Protein AF-A0A3M6ZUT3-F1 (afdb_monomer)

Solvent-accessible surface area (backbone atoms only — not comparable to full-atom values): 15998 Å² total; per-residue (Å²): 98,26,54,57,52,48,54,41,68,69,44,72,37,88,39,31,14,17,72,43,99,86,72,46,65,36,41,29,71,53,72,58,70,46,94,50,95,77,76,64,62,46,64,50,20,80,44,60,64,55,49,57,51,56,65,57,38,80,82,61,78,65,46,70,76,34,45,72,48,31,67,61,40,49,62,60,44,51,61,57,52,58,75,44,65,81,36,65,49,55,29,76,64,16,19,64,31,64,74,72,58,40,79,88,31,49,39,69,43,62,54,97,83,72,55,77,70,39,74,73,46,77,56,85,64,84,70,30,34,27,33,41,43,36,68,58,52,56,76,46,65,86,42,50,52,35,70,89,48,62,91,45,38,69,60,21,52,54,49,44,47,51,44,52,50,42,30,45,68,61,36,62,86,93,34,69,67,30,50,51,56,51,48,27,63,72,60,63,55,38,73,57,53,50,47,39,54,62,63,60,72,41,66,69,94,43,58,69,60,42,25,53,52,52,50,52,51,43,55,47,70,65,43,86,58,90,60,86,90,83,62,71,34,89,53,80,55,30,71,81,66,68,86,73,70,79,84,56,85,74,70,87,72,86,69,81,82,76,88,74,84,82,89,80,83,92,85,133

Secondary structure (DSSP, 8-state):
-HHHHHHHTT--BSSBBEEPTTS-EESB--GGG-SSTTSS-B--BSSHHHHHHHTS-TTSS--HHHHTTHHHHHHHHHHHHHHTTT-TTTSSSBEEE-TT-STTSEEEE--TT-PPPEEEEE---TT-EEE-HHHHTSPPGGGS--TT-GGGHHHHHHHHHHHHHHHHTTS-TT-HHHHHHHHHHHS--HHHHHHIIIIIS---SSHHHHHHHHHHHHHHHHSS-S-SSS---SSTT-TT----STT---------------------

Foldseek 3Di:
DLLVLLVQ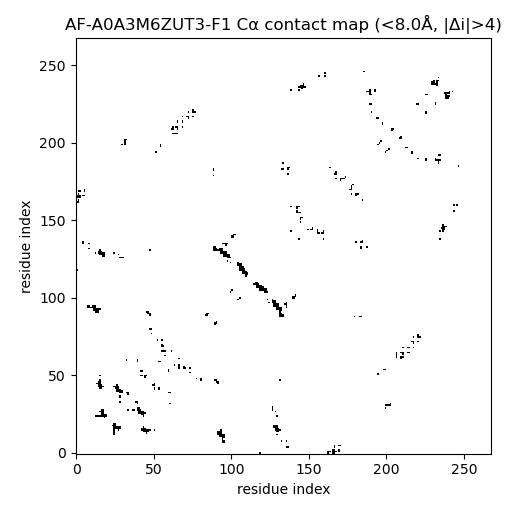LVDFAQFKAAQDPVRHGDFHDFPQQPPDTPQQTADSHRALLSVLLSLLDPSRPADPLLNVCSVLVNVLVVVVSVVCVPPLQAHDRWTKAQPQQEPVQWDWDDDPVRDDTDTPDGDDCVNIITGGNLRSLADHPVLDAAPVCNVCVVVSLVVNLVSLVSNLVSDDPPDPSSVSSVVSLVDQDLLVQLSCVLRRNHDDPDNVVNNVSSVVSSVCSVDPDVDDDWASESHPHDTPDDRRPSPDPPPPPDDPPPDDDDDDDDDD

Radius of gyration: 22.31 Å; Cα contacts (8 Å, |Δi|>4): 356; chains: 1; bounding box: 57×82×56 Å

Organism: Hortaea werneckii (NCBI:txid91943)

Mean predicted aligned error: 9.18 Å

pLDDT: mean 81.33, std 18.02, range [32.34, 96.81]

Nearest PDB structures (foldseek):
  8jd6-assembly1_R  TM=1.898E-01  e=7.332E+00  Homo sapiens

Structure (mmCIF, N/CA/C/O backbone):
data_AF-A0A3M6ZUT3-F1
#
_entry.id   AF-A0A3M6ZUT3-F1
#
loop_
_atom_site.group_PDB
_atom_site.id
_atom_site.type_symbol
_atom_site.label_atom_id
_atom_site.label_alt_id
_atom_site.label_comp_id
_atom_site.label_asym_id
_atom_site.label_entity_id
_atom_site.label_seq_id
_atom_site.pdbx_PDB_ins_code
_atom_site.Cartn_x
_atom_site.Cartn_y
_atom_site.Cartn_z
_atom_site.occupancy
_atom_site.B_iso_or_equiv
_atom_site.auth_seq_id
_atom_site.auth_comp_id
_atom_site.auth_asym_id
_atom_site.auth_atom_id
_atom_site.pdbx_PDB_model_num
ATOM 1 N N . MET A 1 1 ? -15.610 5.003 9.503 1.00 77.25 1 MET A N 1
ATOM 2 C CA . MET A 1 1 ? -14.373 4.635 8.778 1.00 77.25 1 MET A CA 1
ATOM 3 C C . MET A 1 1 ? -13.346 3.977 9.687 1.00 77.25 1 MET A C 1
ATOM 5 O O . MET A 1 1 ? -12.978 2.856 9.381 1.00 77.25 1 MET A O 1
ATOM 9 N N . GLY A 1 2 ? -12.931 4.594 10.806 1.00 82.12 2 GLY A N 1
ATOM 10 C CA . GLY A 1 2 ? -11.888 4.007 11.662 1.00 82.12 2 GLY A CA 1
ATOM 11 C C . GLY A 1 2 ? -12.210 2.611 12.206 1.00 82.12 2 GLY A C 1
ATOM 12 O O . GLY A 1 2 ? -11.348 1.740 12.191 1.00 82.12 2 GLY A O 1
ATOM 13 N N . GLU A 1 3 ? -13.471 2.359 12.568 1.00 85.31 3 GLU A N 1
ATOM 14 C C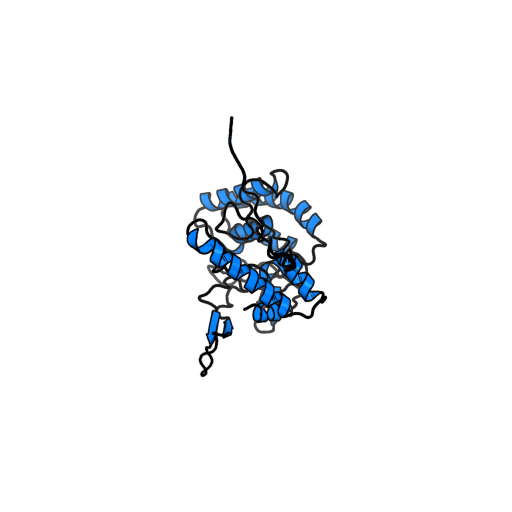A . GLU A 1 3 ? -13.932 1.027 12.985 1.00 85.31 3 GLU A CA 1
ATOM 15 C C . GLU A 1 3 ? -13.806 -0.029 11.872 1.00 85.31 3 GLU A C 1
ATOM 17 O O . GLU A 1 3 ? -13.418 -1.161 12.139 1.00 85.31 3 GLU A O 1
ATOM 22 N N . VAL A 1 4 ? -14.070 0.334 10.611 1.00 86.56 4 VAL A N 1
ATOM 23 C CA . VAL A 1 4 ? -13.918 -0.589 9.474 1.00 86.56 4 VAL A CA 1
ATOM 24 C C . VAL A 1 4 ? -12.449 -0.938 9.262 1.00 86.56 4 VAL A C 1
ATOM 26 O O . VAL A 1 4 ? -12.124 -2.119 9.172 1.00 86.56 4 VAL A O 1
ATOM 29 N N . THR A 1 5 ? -11.554 0.053 9.278 1.00 89.81 5 THR A N 1
ATOM 30 C CA . THR A 1 5 ? -10.102 -0.182 9.224 1.00 89.81 5 THR A CA 1
ATOM 31 C C . THR A 1 5 ? -9.645 -1.078 10.381 1.00 89.81 5 THR A C 1
ATOM 33 O O . THR A 1 5 ? -8.879 -2.016 10.172 1.00 89.81 5 THR A O 1
ATOM 36 N N . ALA A 1 6 ? -10.168 -0.852 11.591 1.00 91.94 6 ALA A N 1
ATOM 37 C CA . ALA A 1 6 ? -9.865 -1.668 12.764 1.00 91.94 6 ALA A CA 1
ATOM 38 C C . ALA A 1 6 ? -10.435 -3.095 12.690 1.00 91.94 6 ALA A C 1
ATOM 40 O O . ALA A 1 6 ? -9.842 -4.025 13.228 1.00 91.94 6 ALA A O 1
ATOM 41 N N . ASN A 1 7 ? -11.575 -3.299 12.031 1.00 91.31 7 ASN A N 1
ATOM 42 C CA . ASN A 1 7 ? -12.125 -4.632 11.793 1.00 91.31 7 ASN A CA 1
ATOM 43 C C . ASN A 1 7 ? -11.297 -5.390 10.746 1.00 91.31 7 ASN A C 1
ATOM 45 O O . ASN A 1 7 ? -10.965 -6.555 10.963 1.00 91.31 7 ASN A O 1
ATOM 49 N N . LEU A 1 8 ? -10.902 -4.726 9.655 1.00 91.81 8 LEU A N 1
ATOM 50 C CA . LEU A 1 8 ? -10.020 -5.299 8.632 1.00 91.81 8 LEU A CA 1
ATOM 51 C C . LEU A 1 8 ? -8.646 -5.662 9.201 1.00 91.81 8 LEU A C 1
ATOM 53 O O . LEU A 1 8 ? -8.080 -6.689 8.830 1.00 91.81 8 LEU A O 1
ATOM 57 N N . SER A 1 9 ? -8.131 -4.875 10.150 1.00 93.81 9 SER A N 1
ATOM 58 C CA . SER A 1 9 ? -6.838 -5.159 10.775 1.00 93.81 9 SER A CA 1
ATOM 59 C C . SER A 1 9 ? -6.840 -6.413 11.647 1.00 93.81 9 SER A C 1
ATOM 61 O O . SER A 1 9 ? -5.774 -6.907 11.990 1.00 93.81 9 SER A O 1
ATOM 63 N N . ARG A 1 10 ? -8.007 -6.971 11.983 1.00 93.44 10 ARG A N 1
ATOM 64 C CA . ARG A 1 10 ? -8.113 -8.245 12.713 1.00 93.44 10 ARG A CA 1
ATOM 65 C C . ARG A 1 10 ? -8.045 -9.457 11.783 1.00 93.44 10 ARG A C 1
ATOM 67 O O . ARG A 1 10 ? -7.907 -10.582 12.258 1.00 93.44 10 ARG A O 1
ATOM 74 N N . LEU A 1 11 ? -8.156 -9.249 10.469 1.00 93.75 11 LEU A N 1
ATOM 75 C CA . LEU A 1 11 ? -8.084 -10.308 9.469 1.00 93.75 11 LEU A CA 1
ATOM 76 C C . LEU A 1 11 ? -6.622 -10.564 9.106 1.00 93.75 11 LEU A C 1
ATOM 78 O O . LEU A 1 11 ? -5.992 -9.774 8.403 1.00 93.75 11 LEU A O 1
ATOM 82 N N . HIS A 1 12 ? -6.078 -11.666 9.616 1.00 95.62 12 HIS A N 1
ATOM 83 C CA . HIS A 1 12 ? -4.690 -12.056 9.400 1.00 95.62 12 HIS A CA 1
ATOM 84 C C . HIS A 1 12 ? -4.580 -13.110 8.314 1.00 95.62 12 HIS A C 1
ATOM 86 O O . HIS A 1 12 ? -5.288 -14.117 8.332 1.00 95.62 12 HIS A O 1
ATOM 92 N N . PHE A 1 13 ? -3.62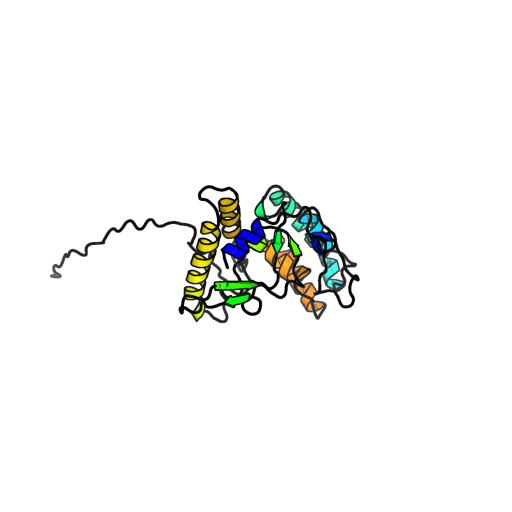0 -12.910 7.420 1.00 96.44 13 PHE A N 1
ATOM 93 C CA . PHE A 1 13 ? -3.379 -13.818 6.312 1.00 96.44 13 PHE A CA 1
ATOM 94 C C . PHE A 1 13 ? -1.922 -14.301 6.276 1.00 96.44 13 PHE A C 1
ATOM 96 O O . PHE A 1 13 ? -1.017 -13.564 6.681 1.00 96.44 13 PHE A O 1
ATOM 103 N N . PRO A 1 14 ? -1.671 -15.531 5.784 1.00 94.81 14 PRO A N 1
ATOM 104 C CA . PRO A 1 14 ? -0.343 -16.156 5.805 1.00 94.81 14 PRO A CA 1
ATOM 105 C C . PRO A 1 14 ? 0.555 -15.780 4.615 1.00 94.81 14 PRO A C 1
ATOM 107 O O . PRO A 1 14 ? 1.769 -15.993 4.662 1.00 94.81 14 PRO A O 1
ATOM 110 N N . ALA A 1 15 ? -0.021 -15.239 3.541 1.00 96.44 15 ALA A N 1
ATOM 111 C CA . ALA A 1 15 ? 0.698 -14.840 2.337 1.00 96.44 15 ALA A CA 1
ATOM 112 C C . ALA A 1 15 ? 0.126 -13.545 1.744 1.00 96.44 15 ALA A C 1
ATOM 114 O O . ALA A 1 15 ? -1.001 -13.170 2.054 1.00 96.44 15 ALA A O 1
ATOM 115 N N . ILE A 1 16 ? 0.906 -12.895 0.887 1.00 95.75 16 ILE A N 1
ATOM 116 C CA . ILE A 1 16 ? 0.515 -11.779 0.027 1.00 95.75 16 ILE A CA 1
ATOM 117 C C . ILE A 1 16 ? -0.085 -12.360 -1.256 1.00 95.75 16 ILE A C 1
ATOM 119 O O . ILE A 1 16 ? 0.517 -13.240 -1.878 1.00 95.75 16 ILE A O 1
ATOM 123 N N . GLY A 1 17 ? -1.256 -11.883 -1.663 1.00 93.88 17 GLY A N 1
ATOM 124 C CA . GLY A 1 17 ? -2.022 -12.502 -2.743 1.00 93.88 17 GLY A CA 1
ATOM 125 C C . GLY A 1 17 ? -3.393 -11.874 -2.951 1.00 93.88 17 GLY A C 1
ATOM 126 O O . GLY A 1 17 ? -3.730 -10.898 -2.288 1.00 93.88 17 GLY A O 1
ATOM 127 N N . SER A 1 18 ? -4.207 -12.456 -3.827 1.00 91.81 18 SER A N 1
ATOM 128 C CA . SER A 1 18 ? -5.631 -12.102 -3.930 1.00 91.81 18 SER A CA 1
ATOM 129 C C . SER A 1 18 ? -6.477 -13.088 -3.132 1.00 91.81 18 SER A C 1
ATOM 131 O O . SER A 1 18 ? -6.262 -14.303 -3.209 1.00 91.81 18 SER A O 1
ATOM 133 N N . LEU A 1 19 ? -7.445 -12.562 -2.380 1.00 91.12 19 LEU A N 1
ATOM 134 C CA . LEU A 1 19 ? -8.401 -13.366 -1.625 1.00 91.12 19 LEU A CA 1
ATOM 135 C C . LEU A 1 19 ? -9.346 -14.091 -2.595 1.00 91.12 19 LEU A C 1
ATOM 137 O O . LEU A 1 19 ? -9.886 -13.473 -3.511 1.00 91.12 19 LEU A O 1
ATOM 141 N N . LYS A 1 20 ? -9.524 -15.401 -2.425 1.00 88.94 20 LYS A N 1
ATOM 142 C CA . LYS A 1 20 ? -10.424 -16.227 -3.247 1.00 88.94 20 LYS A CA 1
ATOM 143 C C . LYS A 1 20 ? -11.748 -16.482 -2.527 1.00 88.94 20 LYS A C 1
ATOM 145 O O . LYS A 1 20 ? -11.871 -16.231 -1.331 1.00 88.94 20 LYS A O 1
ATOM 150 N N . GLU A 1 21 ? -12.725 -17.022 -3.256 1.00 84.12 21 GLU A N 1
ATOM 151 C CA . GLU A 1 21 ? -14.107 -17.251 -2.794 1.00 84.12 21 GLU A CA 1
ATOM 152 C C . GLU A 1 21 ? -14.198 -18.001 -1.453 1.00 84.12 21 GLU A C 1
ATOM 154 O O . GLU A 1 21 ? -15.070 -17.724 -0.634 1.00 84.12 21 GLU A O 1
ATOM 159 N N . HIS A 1 22 ? -13.266 -18.918 -1.189 1.00 86.12 22 HIS A N 1
ATOM 160 C CA . HIS A 1 22 ? -13.241 -19.720 0.037 1.00 86.12 22 HIS A CA 1
ATOM 161 C C . HIS A 1 22 ? -12.348 -19.144 1.149 1.00 86.12 22 HIS A C 1
ATOM 163 O O . HIS A 1 22 ? -12.058 -19.830 2.127 1.00 86.12 22 HIS A O 1
ATOM 169 N N . GLY A 1 23 ? -11.903 -17.891 1.019 1.00 84.88 23 GLY A N 1
ATOM 170 C CA . GLY A 1 23 ? -11.067 -17.203 2.008 1.00 84.88 23 GLY A CA 1
ATOM 171 C C . GLY A 1 23 ? -9.576 -17.554 1.945 1.00 84.88 23 GLY A C 1
ATOM 172 O O . GLY A 1 23 ? -8.789 -17.046 2.742 1.00 84.88 23 GLY A O 1
ATOM 173 N N . GLU A 1 24 ? -9.167 -18.401 1.000 1.00 91.56 24 GLU A N 1
ATOM 174 C CA . GLU A 1 24 ? -7.760 -18.701 0.739 1.00 91.56 24 GLU A CA 1
ATOM 175 C C . GLU A 1 24 ? -7.068 -17.558 -0.012 1.00 91.56 24 GLU A C 1
ATOM 177 O O . GLU A 1 24 ? -7.680 -16.836 -0.803 1.00 91.56 24 GLU A O 1
ATOM 182 N N . VAL A 1 25 ? -5.767 -17.401 0.228 1.00 94.19 25 VAL A N 1
ATOM 183 C CA . VAL A 1 25 ? -4.944 -16.423 -0.486 1.00 94.19 25 VAL A CA 1
ATOM 184 C C . VAL A 1 25 ? -4.272 -17.114 -1.662 1.00 94.19 25 VAL A C 1
ATOM 186 O O . VAL A 1 25 ? -3.377 -17.940 -1.477 1.00 94.19 25 VAL A O 1
ATOM 189 N N . GLY A 1 26 ? -4.711 -16.773 -2.869 1.00 91.94 26 GLY A N 1
ATOM 190 C CA . GLY A 1 26 ? -4.128 -17.267 -4.113 1.00 91.94 26 GLY A CA 1
ATOM 191 C C . GLY A 1 26 ? -3.172 -16.261 -4.761 1.00 91.94 26 GLY A C 1
ATOM 192 O O . GLY A 1 26 ? -2.885 -15.208 -4.187 1.00 91.94 26 GLY A O 1
ATOM 193 N N . PRO A 1 27 ? -2.700 -16.554 -5.986 1.00 89.88 27 PRO A N 1
ATOM 194 C CA . PRO A 1 27 ? -1.882 -15.624 -6.757 1.00 89.88 27 PRO A CA 1
ATOM 195 C C . PRO A 1 27 ? -2.566 -14.264 -6.925 1.00 89.88 27 PRO A C 1
ATOM 197 O O . PRO A 1 27 ? -3.800 -14.193 -7.020 1.00 89.88 27 PRO A O 1
ATOM 200 N N . LEU A 1 28 ? -1.751 -13.208 -6.983 1.00 87.19 28 LEU A N 1
ATOM 201 C CA . LEU A 1 28 ? -2.203 -11.841 -7.234 1.00 87.19 28 LEU A CA 1
ATOM 202 C C . LEU A 1 28 ? -2.898 -11.760 -8.592 1.00 87.19 28 LEU A C 1
ATOM 204 O O . LEU A 1 28 ? -2.311 -12.081 -9.625 1.00 87.19 28 LEU A O 1
ATOM 208 N N . GLN A 1 29 ? -4.138 -11.291 -8.576 1.00 79.38 29 GLN A N 1
ATOM 209 C CA . GLN A 1 29 ? -4.856 -10.821 -9.753 1.00 79.38 29 GLN A CA 1
ATOM 210 C C . GLN A 1 29 ? -4.559 -9.332 -9.891 1.00 79.38 29 GLN A C 1
ATOM 212 O O . GLN A 1 29 ? -5.143 -8.510 -9.190 1.00 79.38 29 GLN A O 1
ATOM 217 N N . ASN A 1 30 ? -3.584 -8.990 -10.735 1.00 71.50 30 ASN A N 1
ATOM 218 C CA . ASN A 1 30 ? -3.251 -7.598 -10.999 1.00 71.50 30 ASN A CA 1
ATOM 219 C C . ASN A 1 30 ? -3.927 -7.114 -12.289 1.00 71.50 30 ASN A C 1
ATOM 221 O O . ASN A 1 30 ? -3.365 -7.268 -13.372 1.00 71.50 30 ASN A O 1
ATOM 225 N N . TYR A 1 31 ? -5.083 -6.464 -12.143 1.00 66.38 31 TYR A N 1
ATOM 226 C CA . TYR A 1 31 ? -5.884 -5.897 -13.238 1.00 66.38 31 TYR A CA 1
ATOM 227 C C . TYR A 1 31 ? -5.137 -4.885 -14.109 1.00 66.38 31 TYR A C 1
ATOM 229 O O . TYR A 1 31 ? -5.509 -4.662 -15.256 1.00 66.38 31 TYR A O 1
ATOM 237 N N . VAL A 1 32 ? -4.058 -4.289 -13.600 1.00 70.19 32 VAL A N 1
ATOM 238 C CA . VAL A 1 32 ? -3.230 -3.347 -14.359 1.00 70.19 32 VAL A CA 1
ATOM 239 C C . VAL A 1 32 ? -2.574 -4.027 -15.562 1.00 70.19 32 VAL A C 1
ATOM 241 O O . VAL A 1 32 ? -2.463 -3.428 -16.631 1.00 70.19 32 VAL A O 1
ATOM 244 N N . TYR A 1 33 ? -2.158 -5.283 -15.406 1.00 63.00 33 TYR A N 1
ATOM 245 C CA . TYR A 1 33 ? -1.470 -6.063 -16.439 1.00 63.00 33 TYR A CA 1
ATOM 246 C C . TYR A 1 33 ? -2.336 -7.201 -16.994 1.00 63.00 33 TYR A C 1
ATOM 248 O O . TYR A 1 33 ? -1.813 -8.092 -17.668 1.00 63.00 33 TYR A O 1
ATOM 256 N N . ASP A 1 34 ? -3.640 -7.177 -16.707 1.00 58.25 34 ASP A N 1
ATOM 257 C CA . ASP A 1 34 ? -4.588 -8.218 -17.092 1.00 58.25 34 ASP A CA 1
ATOM 258 C C . ASP A 1 34 ? -5.379 -7.769 -18.329 1.00 58.25 34 ASP A C 1
ATOM 260 O O . ASP A 1 34 ? -6.452 -7.181 -18.233 1.00 58.25 34 ASP A O 1
ATOM 264 N N . ASP A 1 35 ? -4.831 -8.035 -19.519 1.00 54.38 35 ASP A N 1
ATOM 265 C CA . ASP A 1 35 ? -5.619 -7.965 -20.763 1.00 54.38 35 ASP A CA 1
ATOM 266 C C . ASP A 1 35 ? -6.497 -9.231 -20.921 1.00 54.38 35 ASP A C 1
ATOM 268 O O . ASP A 1 35 ? -7.501 -9.211 -21.632 1.00 54.38 35 ASP A O 1
ATOM 272 N N . GLU A 1 36 ? -6.123 -10.331 -20.248 1.00 52.84 36 GLU A N 1
ATOM 273 C CA . GLU A 1 36 ? -6.821 -11.623 -20.184 1.00 52.84 36 GLU A CA 1
ATOM 274 C C . GLU A 1 36 ? -6.513 -12.320 -18.840 1.00 52.84 36 GLU A C 1
ATOM 276 O O . GLU A 1 36 ? -5.332 -12.583 -18.587 1.00 52.84 36 GLU A O 1
ATOM 281 N N . PRO A 1 37 ? -7.530 -12.705 -18.038 1.00 48.00 37 PRO A N 1
ATOM 282 C CA . PRO A 1 37 ? -7.346 -13.308 -16.720 1.00 48.00 37 PRO A CA 1
ATOM 283 C C . PRO A 1 37 ? -6.333 -14.457 -16.706 1.00 48.00 37 PRO A C 1
ATOM 285 O O . PRO A 1 37 ? -6.558 -15.512 -17.301 1.00 48.00 37 PRO A O 1
ATOM 288 N N . GLY A 1 38 ? -5.229 -14.271 -15.978 1.00 50.47 38 GLY A N 1
ATOM 289 C CA . GLY A 1 38 ? -4.237 -15.325 -15.726 1.00 50.47 38 GLY A CA 1
ATOM 290 C C . GLY A 1 38 ? -2.948 -15.230 -16.540 1.00 50.47 38 GLY A C 1
ATOM 291 O O . GLY A 1 38 ? -2.130 -16.149 -16.467 1.00 50.47 38 GLY A O 1
ATOM 292 N N . ARG A 1 39 ? -2.713 -14.127 -17.263 1.00 52.56 39 ARG A N 1
ATOM 293 C CA . ARG A 1 39 ? -1.479 -13.960 -18.048 1.00 52.56 39 ARG A CA 1
ATOM 294 C C . ARG A 1 39 ? -0.258 -13.505 -17.244 1.00 52.56 39 ARG A C 1
ATOM 296 O O . ARG A 1 39 ? 0.851 -13.756 -17.694 1.00 52.56 39 ARG A O 1
ATOM 303 N N . ASN A 1 40 ? -0.446 -12.926 -16.054 1.00 57.94 40 ASN A N 1
ATOM 304 C CA . ASN A 1 40 ? 0.642 -12.496 -15.159 1.00 57.94 40 ASN A CA 1
ATOM 305 C C . ASN A 1 40 ? 0.392 -12.768 -13.650 1.00 57.94 40 ASN A C 1
ATOM 307 O O . ASN A 1 40 ? 0.670 -11.894 -12.824 1.00 57.94 40 ASN A O 1
ATOM 311 N N . PRO A 1 41 ? -0.145 -13.934 -13.230 1.00 61.41 41 PRO A N 1
ATOM 312 C CA . PRO A 1 41 ? -0.308 -14.228 -11.813 1.00 61.41 41 PRO A CA 1
ATOM 313 C C . PRO A 1 41 ? 1.065 -14.413 -11.162 1.00 61.41 41 PRO A C 1
ATOM 315 O O . PRO A 1 41 ? 1.849 -15.270 -11.573 1.00 61.41 41 PRO A O 1
ATOM 318 N N . THR A 1 42 ? 1.346 -13.647 -10.109 1.00 76.62 42 THR A N 1
ATOM 319 C CA . THR A 1 42 ? 2.514 -13.883 -9.255 1.00 76.62 42 THR A CA 1
ATOM 320 C C . THR A 1 42 ? 2.082 -14.273 -7.846 1.00 76.62 42 THR A C 1
ATOM 322 O O . THR A 1 42 ? 1.084 -13.783 -7.314 1.00 76.62 42 THR A O 1
ATOM 325 N N . GLY A 1 43 ? 2.849 -15.170 -7.227 1.00 86.00 43 GLY A N 1
ATOM 326 C CA . GLY A 1 43 ? 2.614 -15.605 -5.853 1.00 86.00 43 GLY A CA 1
ATOM 327 C C . GLY A 1 43 ? 1.644 -16.789 -5.731 1.00 86.00 43 GLY A C 1
ATOM 328 O O . GLY A 1 43 ? 1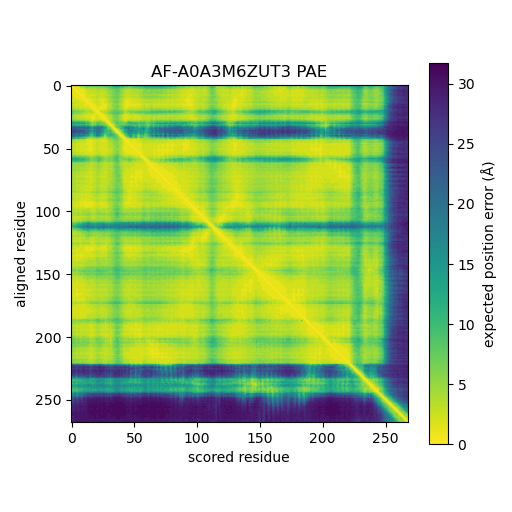.465 -17.528 -6.701 1.00 86.00 43 GLY A O 1
ATOM 329 N N . PRO A 1 44 ? 1.030 -17.001 -4.551 1.00 93.00 44 PRO A N 1
ATOM 330 C CA . PRO A 1 44 ? 1.094 -16.143 -3.363 1.00 93.00 44 PRO A CA 1
ATOM 331 C C . PRO A 1 44 ? 2.520 -16.020 -2.798 1.00 93.00 44 PRO A C 1
ATOM 333 O O . PRO A 1 44 ? 3.340 -16.922 -2.958 1.00 93.00 44 PRO A O 1
ATOM 336 N N . HIS A 1 45 ? 2.836 -14.891 -2.162 1.00 95.00 45 HIS A N 1
ATOM 337 C CA . HIS A 1 45 ? 4.189 -14.584 -1.674 1.00 95.00 45 HIS A CA 1
ATOM 338 C C . HIS A 1 45 ? 4.247 -14.602 -0.150 1.00 95.00 45 HIS A C 1
ATOM 340 O O . HIS A 1 45 ? 3.391 -14.028 0.513 1.00 95.00 45 HIS A O 1
ATOM 346 N N . HIS A 1 46 ? 5.278 -15.210 0.432 1.00 95.19 46 HIS A N 1
ATOM 347 C CA . HIS A 1 46 ? 5.412 -15.291 1.895 1.00 95.19 46 HIS A CA 1
ATOM 348 C C . HIS A 1 46 ? 6.291 -14.197 2.498 1.00 95.19 46 HIS A C 1
ATOM 350 O O . HIS A 1 46 ? 6.338 -14.052 3.718 1.00 95.19 46 HIS A O 1
ATOM 356 N N . THR A 1 47 ? 6.976 -13.417 1.662 1.00 95.94 47 THR A N 1
ATOM 357 C CA . THR A 1 47 ? 7.819 -12.306 2.098 1.00 95.94 47 THR A CA 1
ATOM 358 C C . THR A 1 47 ? 7.561 -11.073 1.241 1.00 95.94 47 THR A C 1
ATOM 360 O O . THR A 1 47 ? 7.217 -11.180 0.060 1.00 95.94 47 THR A O 1
ATOM 363 N N . LEU A 1 48 ? 7.785 -9.886 1.818 1.00 95.44 48 LEU A N 1
ATOM 364 C CA . LEU A 1 48 ? 7.720 -8.627 1.072 1.00 95.44 48 LEU A CA 1
ATOM 365 C C . LEU A 1 48 ? 8.727 -8.612 -0.089 1.00 95.44 48 LEU A C 1
ATOM 367 O O . LEU A 1 48 ? 8.442 -8.093 -1.166 1.00 95.44 48 LEU A O 1
ATOM 371 N N . LYS A 1 49 ? 9.892 -9.239 0.109 1.00 95.50 49 LYS A N 1
ATOM 372 C CA . LYS A 1 49 ? 10.920 -9.380 -0.923 1.00 95.50 49 LYS A CA 1
ATOM 373 C C . LYS A 1 49 ? 10.421 -10.177 -2.125 1.00 95.50 49 LYS A C 1
ATOM 375 O O . LYS A 1 49 ? 10.606 -9.713 -3.246 1.00 95.50 49 LYS A O 1
ATOM 380 N N . ASP A 1 50 ? 9.807 -11.338 -1.905 1.00 94.38 50 ASP A N 1
ATOM 381 C CA . ASP A 1 50 ? 9.307 -12.181 -2.999 1.00 94.38 50 ASP A CA 1
ATOM 382 C C . ASP A 1 50 ? 8.195 -11.464 -3.770 1.00 94.38 50 ASP A C 1
ATOM 384 O O . ASP A 1 50 ? 8.233 -11.417 -5.002 1.00 94.38 50 ASP A O 1
ATOM 388 N N . PHE A 1 51 ? 7.290 -10.794 -3.045 1.00 93.88 51 PHE A N 1
ATOM 389 C CA . PHE A 1 51 ? 6.262 -9.942 -3.638 1.00 93.88 51 PHE A CA 1
ATOM 390 C C . PHE A 1 51 ? 6.867 -8.880 -4.554 1.00 93.88 51 PHE A C 1
ATOM 392 O O . PHE A 1 51 ? 6.544 -8.838 -5.740 1.00 93.88 51 PHE A O 1
ATOM 399 N N . MET A 1 52 ? 7.790 -8.060 -4.050 1.00 94.06 52 MET A N 1
ATOM 400 C CA . MET A 1 52 ? 8.398 -6.997 -4.851 1.00 94.06 52 MET A CA 1
ATOM 401 C C . MET A 1 52 ? 9.217 -7.551 -6.019 1.00 94.06 52 MET A C 1
ATOM 403 O O . MET A 1 52 ? 9.157 -7.042 -7.135 1.00 94.06 52 MET A O 1
ATOM 407 N N . PHE A 1 53 ? 9.983 -8.619 -5.805 1.00 93.81 53 PHE A N 1
ATOM 408 C CA . PHE A 1 53 ? 10.839 -9.172 -6.854 1.00 93.81 53 PHE A CA 1
ATOM 409 C C . PHE A 1 53 ? 10.038 -9.814 -7.983 1.00 93.81 53 PHE A C 1
ATOM 411 O O . PHE A 1 53 ? 10.559 -9.897 -9.099 1.00 93.81 53 PHE A O 1
ATOM 418 N N . SER A 1 54 ? 8.790 -10.204 -7.720 1.00 90.69 54 SER A N 1
ATOM 419 C CA . SER A 1 54 ? 7.889 -10.744 -8.733 1.00 90.69 54 SER A CA 1
ATOM 420 C C . SER A 1 54 ? 7.526 -9.737 -9.831 1.00 90.69 54 SER A C 1
ATOM 422 O O . SER A 1 54 ? 7.394 -10.138 -10.983 1.00 90.69 54 SER A O 1
ATOM 424 N N . PHE A 1 55 ? 7.475 -8.436 -9.523 1.00 90.00 55 PHE A N 1
ATOM 425 C CA . PHE A 1 55 ? 7.238 -7.374 -10.517 1.00 90.00 55 PHE A CA 1
ATOM 426 C C . PHE A 1 55 ? 8.499 -6.949 -11.270 1.00 90.00 55 PHE A C 1
ATOM 428 O O . PHE A 1 55 ? 8.437 -6.196 -12.235 1.00 90.00 55 PHE A O 1
ATOM 435 N N . LEU A 1 56 ? 9.664 -7.422 -10.832 1.00 91.38 56 LEU A N 1
ATOM 436 C CA . LEU A 1 56 ? 10.955 -7.119 -11.439 1.00 91.38 56 LEU A CA 1
ATOM 437 C C . LEU A 1 56 ? 11.413 -8.302 -12.309 1.00 91.38 56 LEU A C 1
ATOM 439 O O . LEU A 1 56 ? 12.564 -8.744 -12.225 1.00 91.38 56 LEU A O 1
ATOM 443 N N . SER A 1 57 ? 10.496 -8.863 -13.099 1.00 85.50 57 SER A N 1
ATOM 444 C CA . SER A 1 57 ? 10.741 -9.976 -14.024 1.00 85.50 57 SER A CA 1
ATOM 445 C C . SER A 1 57 ? 10.731 -9.497 -15.475 1.00 85.50 57 SER A C 1
ATOM 447 O O . SER A 1 57 ? 9.996 -8.579 -15.817 1.00 85.50 57 SER A O 1
ATOM 449 N N . ALA A 1 58 ? 11.523 -10.132 -16.340 1.00 81.19 58 ALA A N 1
ATOM 450 C CA . ALA A 1 58 ? 11.470 -9.868 -17.780 1.00 81.19 58 ALA A CA 1
ATOM 451 C C . ALA A 1 58 ? 10.159 -10.370 -18.416 1.00 81.19 58 ALA A C 1
ATOM 453 O O . ALA A 1 58 ? 9.752 -9.868 -19.458 1.00 81.19 58 ALA A O 1
ATOM 454 N N . ASP A 1 59 ? 9.490 -11.324 -17.765 1.00 78.12 59 ASP A N 1
ATOM 455 C CA . ASP A 1 59 ? 8.267 -11.955 -18.267 1.00 78.12 59 ASP A CA 1
ATOM 456 C C . ASP A 1 59 ? 6.984 -11.239 -17.802 1.00 78.12 59 ASP A C 1
ATOM 458 O O . ASP A 1 59 ? 5.889 -11.676 -18.130 1.00 78.12 59 ASP A O 1
ATOM 462 N N . GLY A 1 60 ? 7.097 -10.146 -17.034 1.00 74.56 60 GLY A N 1
ATOM 463 C CA . GLY A 1 60 ? 5.963 -9.478 -16.375 1.00 74.56 60 GLY A CA 1
ATOM 464 C C . GLY A 1 60 ? 5.136 -8.534 -17.258 1.00 74.56 60 GLY A C 1
ATOM 465 O O . GLY A 1 60 ? 4.265 -7.832 -16.747 1.00 74.56 60 GLY A O 1
ATOM 466 N N . GLY A 1 61 ? 5.414 -8.483 -18.564 1.00 78.56 61 GLY A N 1
ATOM 467 C CA . GLY A 1 61 ? 4.701 -7.635 -19.527 1.00 78.56 61 GLY A CA 1
ATOM 468 C C . GLY A 1 61 ? 5.169 -6.175 -19.607 1.00 78.56 61 GLY A C 1
ATOM 469 O O . GLY A 1 61 ? 4.577 -5.404 -20.361 1.00 78.56 61 GLY A O 1
ATOM 470 N N . GLN A 1 62 ? 6.215 -5.788 -18.869 1.00 86.62 62 GLN A N 1
ATOM 471 C CA . GLN A 1 62 ? 6.840 -4.462 -18.966 1.00 86.62 62 GLN A CA 1
ATOM 472 C C . GLN A 1 62 ? 7.684 -4.319 -20.243 1.00 86.62 62 GLN A C 1
ATOM 474 O O . GLN A 1 62 ? 8.107 -5.303 -20.859 1.00 86.62 62 GLN A O 1
ATOM 479 N N . PHE A 1 63 ? 7.952 -3.080 -20.654 1.00 90.31 63 PHE A N 1
ATOM 480 C CA . PHE A 1 63 ? 8.745 -2.807 -21.844 1.00 90.31 63 PHE A CA 1
ATOM 481 C C . PHE A 1 63 ? 10.221 -3.206 -21.645 1.00 90.31 63 PHE A C 1
ATOM 483 O O . PHE A 1 63 ? 10.797 -2.953 -20.578 1.00 90.31 63 PHE A O 1
ATOM 490 N N . PRO A 1 64 ? 10.897 -3.750 -22.680 1.00 92.62 64 PRO A N 1
ATOM 491 C CA . PRO A 1 64 ? 12.279 -4.223 -22.575 1.00 92.62 64 PRO A CA 1
ATOM 492 C C . PRO A 1 64 ? 13.258 -3.193 -22.002 1.00 92.62 64 PRO A C 1
ATOM 494 O O . PRO A 1 64 ? 14.147 -3.547 -21.220 1.00 92.62 64 PRO A O 1
ATOM 497 N N . ALA A 1 65 ? 13.096 -1.909 -22.345 1.00 94.19 65 ALA A N 1
ATOM 498 C CA . ALA A 1 65 ? 13.975 -0.862 -21.834 1.00 94.19 65 ALA A CA 1
ATOM 499 C C . ALA A 1 65 ? 13.840 -0.627 -20.319 1.00 94.19 65 ALA A C 1
ATOM 501 O O . ALA A 1 65 ? 14.818 -0.223 -19.687 1.00 94.19 65 ALA A O 1
ATOM 502 N N . ALA A 1 66 ? 12.667 -0.882 -19.735 1.00 92.94 66 ALA A N 1
ATOM 503 C CA . ALA A 1 66 ? 12.454 -0.843 -18.292 1.00 92.94 66 ALA A CA 1
ATOM 504 C C . ALA A 1 66 ? 13.006 -2.108 -17.619 1.00 92.94 66 ALA A C 1
ATOM 506 O O . ALA A 1 66 ? 13.742 -2.004 -16.633 1.00 92.94 66 ALA A O 1
ATOM 507 N N . CYS A 1 67 ? 12.754 -3.285 -18.205 1.00 93.25 67 CYS A N 1
ATOM 508 C CA . CYS A 1 67 ? 13.275 -4.565 -17.713 1.00 93.25 67 CYS A CA 1
ATOM 509 C C . CYS A 1 67 ? 14.805 -4.577 -17.600 1.00 93.25 67 CYS A C 1
ATOM 511 O O . CYS A 1 67 ? 15.354 -5.154 -16.660 1.00 93.25 67 CYS A O 1
ATOM 513 N N . ALA A 1 68 ? 15.506 -3.889 -18.507 1.00 95.94 68 ALA A N 1
ATOM 514 C CA . ALA A 1 68 ? 16.961 -3.740 -18.464 1.00 95.94 68 ALA A CA 1
ATOM 515 C C . ALA A 1 68 ? 17.482 -3.086 -17.164 1.00 95.94 68 ALA A C 1
ATOM 517 O O . ALA A 1 68 ? 18.638 -3.289 -16.795 1.00 95.94 68 ALA A O 1
ATOM 518 N N . VAL A 1 69 ? 16.642 -2.324 -16.452 1.00 95.94 69 VAL A N 1
ATOM 519 C CA . VAL A 1 69 ? 16.987 -1.644 -15.191 1.00 95.94 69 VAL A CA 1
ATOM 520 C C . VAL A 1 69 ? 16.691 -2.524 -13.964 1.00 95.94 69 VAL A C 1
ATOM 522 O O . VAL A 1 69 ? 17.262 -2.308 -12.894 1.00 95.94 69 VAL A O 1
ATOM 525 N N . PHE A 1 70 ? 15.844 -3.552 -14.095 1.00 95.12 70 PHE A N 1
ATOM 526 C CA . PHE A 1 70 ? 15.384 -4.380 -12.971 1.00 95.12 70 PHE A CA 1
ATOM 527 C C . PHE A 1 70 ? 16.504 -5.063 -12.173 1.00 95.12 70 PHE A C 1
ATOM 529 O O . PHE A 1 70 ? 16.397 -5.072 -10.945 1.00 95.12 70 PHE A O 1
ATOM 536 N N . PRO A 1 71 ? 17.586 -5.598 -12.780 1.00 96.19 71 PRO A N 1
ATOM 537 C CA . PRO A 1 71 ? 18.685 -6.175 -12.008 1.00 96.19 71 PRO A CA 1
ATOM 538 C C . PRO A 1 71 ? 19.310 -5.171 -11.036 1.00 96.19 71 PRO A C 1
ATOM 540 O O . PRO A 1 71 ? 19.510 -5.501 -9.871 1.00 96.19 71 PRO A O 1
ATOM 543 N N . ALA A 1 72 ? 19.535 -3.930 -11.478 1.00 95.31 72 ALA A N 1
ATOM 544 C CA . ALA A 1 72 ? 20.077 -2.879 -10.620 1.00 95.31 72 ALA A CA 1
ATOM 545 C C . ALA A 1 72 ? 19.102 -2.521 -9.488 1.00 95.31 72 ALA A C 1
ATOM 547 O O . ALA A 1 72 ? 19.510 -2.442 -8.336 1.00 95.31 72 ALA A O 1
ATOM 548 N N . VAL A 1 73 ? 17.803 -2.394 -9.788 1.00 95.12 73 VAL A N 1
ATOM 549 C CA . VAL A 1 73 ? 16.771 -2.157 -8.760 1.00 95.12 73 VAL A CA 1
ATOM 550 C C . VAL A 1 73 ? 16.766 -3.274 -7.712 1.00 95.12 73 VAL A C 1
ATOM 552 O O . VAL A 1 73 ? 16.699 -2.988 -6.519 1.00 95.12 73 VAL A O 1
ATOM 555 N N . LYS A 1 74 ? 16.875 -4.544 -8.129 1.00 95.94 74 LYS A N 1
ATOM 556 C CA . LYS A 1 74 ? 16.954 -5.679 -7.197 1.00 95.94 74 LYS A CA 1
ATOM 557 C C . LYS A 1 74 ? 18.180 -5.590 -6.293 1.00 95.94 74 LYS A C 1
ATOM 559 O O . LYS A 1 74 ? 18.037 -5.851 -5.103 1.00 95.94 74 LYS A O 1
ATOM 564 N N . GLU A 1 75 ? 19.355 -5.254 -6.826 1.00 95.69 75 GLU A N 1
ATOM 565 C CA . GLU A 1 75 ? 20.571 -5.123 -6.009 1.00 95.69 75 GLU A CA 1
ATOM 566 C C . GLU A 1 75 ? 20.437 -4.029 -4.945 1.00 95.69 75 GLU A C 1
ATOM 568 O O . GLU A 1 75 ? 20.784 -4.280 -3.794 1.00 95.69 75 GLU A O 1
ATOM 573 N N . GLU A 1 76 ? 19.851 -2.878 -5.286 1.00 93.25 76 GLU A N 1
ATOM 574 C CA . GLU A 1 76 ? 19.614 -1.790 -4.325 1.00 93.25 76 GLU A CA 1
ATOM 575 C C . GLU A 1 76 ? 18.527 -2.140 -3.289 1.00 93.25 76 GLU A C 1
ATOM 577 O O . GLU A 1 76 ? 18.623 -1.776 -2.118 1.00 93.25 76 GLU A O 1
ATOM 582 N N . LEU A 1 77 ? 17.493 -2.893 -3.684 1.00 93.38 77 LEU A N 1
ATOM 583 C CA . LEU A 1 77 ? 16.416 -3.304 -2.776 1.00 93.38 77 LEU A CA 1
ATOM 584 C C . LEU A 1 77 ? 16.835 -4.383 -1.773 1.00 93.38 77 LEU A C 1
ATOM 586 O O . LEU A 1 77 ? 16.290 -4.424 -0.671 1.00 93.38 77 LEU A O 1
ATOM 590 N N . LYS A 1 78 ? 17.767 -5.279 -2.124 1.00 94.94 78 LYS A N 1
ATOM 591 C CA . LYS A 1 78 ? 18.207 -6.376 -1.240 1.00 94.94 78 LYS A CA 1
ATOM 592 C C . LYS A 1 78 ? 18.624 -5.907 0.164 1.00 94.94 78 LYS A C 1
ATOM 594 O O . LYS A 1 78 ? 18.078 -6.466 1.118 1.00 94.94 78 LYS A O 1
ATOM 599 N N . PRO A 1 79 ? 19.569 -4.958 0.332 1.00 92.00 79 PRO A N 1
ATOM 600 C CA . PRO A 1 79 ? 19.991 -4.514 1.659 1.00 92.00 79 PRO A CA 1
ATOM 601 C C . PRO A 1 79 ? 18.863 -3.805 2.414 1.00 92.00 79 PRO A C 1
ATOM 603 O O . PRO A 1 79 ? 18.673 -4.081 3.594 1.00 92.00 79 PRO A O 1
ATOM 606 N N . LEU A 1 80 ? 18.060 -2.985 1.728 1.00 90.19 80 LEU A N 1
ATOM 607 C CA . LEU A 1 80 ? 16.920 -2.280 2.322 1.00 90.19 80 LEU A CA 1
ATOM 608 C C . LEU A 1 80 ? 15.863 -3.253 2.872 1.00 90.19 80 LEU A C 1
ATOM 610 O O . LEU A 1 80 ? 15.382 -3.116 3.993 1.00 90.19 80 LEU A O 1
ATOM 614 N N . LEU A 1 81 ? 15.525 -4.288 2.102 1.00 93.56 81 LEU A N 1
ATOM 615 C CA . LEU A 1 81 ? 14.588 -5.327 2.530 1.00 93.56 81 LEU A CA 1
ATOM 616 C C . LEU A 1 81 ? 15.151 -6.181 3.672 1.00 93.56 81 LEU A C 1
ATOM 618 O O . LEU A 1 81 ? 14.391 -6.621 4.532 1.00 93.56 81 LEU A O 1
ATOM 622 N N . ALA A 1 82 ? 16.467 -6.407 3.699 1.00 94.19 82 ALA A N 1
ATOM 623 C CA . ALA A 1 82 ? 17.121 -7.107 4.799 1.00 94.19 82 ALA A CA 1
ATOM 624 C C . ALA A 1 82 ? 17.095 -6.284 6.099 1.00 94.19 82 ALA A C 1
ATOM 626 O O . ALA A 1 82 ? 16.803 -6.842 7.156 1.00 94.19 82 ALA A O 1
ATOM 627 N N . GLU A 1 83 ? 17.328 -4.970 6.022 1.00 91.88 83 GLU A N 1
ATOM 628 C CA . GLU A 1 83 ? 17.207 -4.038 7.155 1.00 91.88 83 GLU A CA 1
ATOM 629 C C . GLU A 1 83 ? 15.792 -4.057 7.754 1.00 91.88 83 GLU A C 1
ATOM 631 O O . GLU A 1 83 ? 15.614 -4.042 8.971 1.00 91.88 83 GLU A O 1
ATOM 636 N N . HIS A 1 84 ? 14.776 -4.176 6.899 1.00 91.06 84 HIS A N 1
ATOM 637 C CA . HIS A 1 84 ? 13.376 -4.195 7.307 1.00 91.06 84 HIS A CA 1
ATOM 638 C C . HIS A 1 84 ? 12.794 -5.592 7.568 1.00 91.06 84 HIS A C 1
ATOM 640 O O . HIS A 1 84 ? 11.599 -5.694 7.837 1.00 91.06 84 HIS A O 1
ATOM 646 N N . ALA A 1 85 ? 13.587 -6.667 7.545 1.00 91.44 85 ALA A N 1
ATOM 647 C CA . ALA A 1 85 ? 13.079 -8.042 7.662 1.00 91.44 85 ALA A CA 1
ATOM 648 C C . ALA A 1 85 ? 12.377 -8.349 9.001 1.00 91.44 85 ALA A C 1
ATOM 650 O O . ALA A 1 85 ? 11.567 -9.268 9.074 1.00 91.44 85 ALA A O 1
ATOM 651 N N . GLN A 1 86 ? 12.693 -7.592 10.057 1.00 91.44 86 GLN A N 1
ATOM 652 C CA . GLN A 1 86 ? 12.072 -7.719 11.383 1.00 91.44 86 GLN A CA 1
ATOM 653 C C . GLN A 1 86 ? 11.041 -6.619 11.669 1.00 91.44 86 GLN A C 1
ATOM 655 O O . GLN A 1 86 ? 10.529 -6.542 12.782 1.00 91.44 86 GLN A O 1
ATOM 660 N N . ASN A 1 87 ? 10.743 -5.743 10.702 1.00 92.19 87 ASN A N 1
ATOM 661 C CA . ASN A 1 87 ? 9.770 -4.678 10.910 1.00 92.19 87 ASN A CA 1
ATOM 662 C C . ASN A 1 87 ? 8.343 -5.258 10.859 1.00 92.19 87 ASN A C 1
ATOM 664 O O . ASN A 1 87 ? 7.920 -5.672 9.774 1.00 92.19 87 ASN A O 1
ATOM 668 N N . PRO A 1 88 ? 7.584 -5.268 11.973 1.00 92.06 88 PRO A N 1
ATOM 669 C CA . PRO A 1 88 ? 6.261 -5.888 12.016 1.00 92.06 88 PRO A CA 1
ATOM 670 C C . PRO A 1 88 ? 5.238 -5.189 11.113 1.00 92.06 88 PRO A C 1
ATOM 672 O O . PRO A 1 88 ? 4.292 -5.829 10.673 1.00 92.06 88 PRO A O 1
ATOM 675 N N . ILE A 1 89 ? 5.434 -3.911 10.761 1.00 92.38 89 ILE A N 1
ATOM 676 C CA . ILE A 1 89 ? 4.485 -3.193 9.890 1.00 92.38 89 ILE A CA 1
ATOM 677 C C . ILE A 1 89 ? 4.637 -3.570 8.403 1.00 92.38 89 ILE A C 1
ATOM 679 O O . ILE A 1 89 ? 3.746 -3.308 7.592 1.00 92.38 89 ILE A O 1
ATOM 683 N N . LEU A 1 90 ? 5.782 -4.161 8.036 1.00 93.50 90 LEU A N 1
ATOM 684 C CA . LEU A 1 90 ? 6.152 -4.511 6.659 1.00 93.50 90 LEU A CA 1
ATOM 685 C C . LEU A 1 90 ? 6.156 -6.024 6.392 1.00 93.50 90 LEU A C 1
ATOM 687 O O . LEU A 1 90 ? 6.342 -6.438 5.249 1.00 93.50 90 LEU A O 1
ATOM 691 N N . ASN A 1 91 ? 5.972 -6.843 7.425 1.00 94.50 91 ASN A N 1
ATOM 692 C CA . ASN A 1 91 ? 6.104 -8.300 7.384 1.00 94.50 91 ASN A CA 1
ATOM 693 C C . ASN A 1 91 ? 4.832 -8.975 7.938 1.00 94.50 91 ASN A C 1
ATOM 695 O O . ASN A 1 91 ? 3.936 -8.268 8.399 1.00 94.50 91 ASN A O 1
ATOM 699 N N . PRO A 1 92 ? 4.702 -10.318 7.865 1.00 95.12 92 PRO A N 1
ATOM 700 C CA . PRO A 1 92 ? 3.509 -11.008 8.344 1.00 95.12 92 PRO A CA 1
ATOM 701 C C . PRO A 1 92 ? 3.188 -10.712 9.825 1.00 95.12 92 PRO A C 1
ATOM 703 O O . PRO A 1 92 ? 4.111 -10.469 10.605 1.00 95.12 92 PRO A O 1
ATOM 706 N N . PRO A 1 93 ? 1.915 -10.856 10.251 1.00 95.62 93 PRO A N 1
ATOM 707 C CA . PRO A 1 93 ? 0.774 -11.299 9.446 1.00 95.62 93 PRO A CA 1
ATOM 708 C C . PRO A 1 93 ? 0.319 -10.237 8.440 1.00 95.62 93 PRO A C 1
ATOM 710 O O . PRO A 1 93 ? 0.375 -9.043 8.719 1.00 95.62 93 PRO A O 1
ATOM 713 N N . TRP A 1 94 ? -0.168 -10.665 7.277 1.00 96.81 94 TRP A N 1
ATOM 714 C CA . TRP A 1 94 ? -0.645 -9.757 6.228 1.00 96.81 94 TRP A CA 1
ATOM 715 C C . TRP A 1 94 ? -2.100 -9.336 6.470 1.00 96.81 94 TRP A C 1
ATOM 717 O O . TRP A 1 94 ? -2.809 -9.994 7.239 1.00 96.81 94 TRP A O 1
ATOM 727 N N . ARG A 1 95 ? -2.550 -8.247 5.838 1.00 96.25 95 ARG A N 1
ATOM 728 C CA . ARG A 1 95 ? -3.919 -7.705 5.948 1.00 96.25 95 ARG A CA 1
ATOM 729 C C . ARG A 1 95 ? -4.579 -7.572 4.588 1.00 96.25 95 ARG A C 1
ATOM 731 O O . ARG A 1 95 ? -3.893 -7.345 3.598 1.00 96.25 95 ARG A O 1
ATOM 738 N N . LEU A 1 96 ? -5.906 -7.673 4.565 1.00 95.38 96 LEU A N 1
ATOM 739 C CA . LEU A 1 96 ? -6.707 -7.354 3.386 1.00 95.38 96 LEU A CA 1
ATOM 740 C C . LEU A 1 96 ? -6.730 -5.835 3.172 1.00 95.38 96 LEU A C 1
ATOM 742 O O . LEU A 1 96 ? -7.115 -5.089 4.073 1.00 95.38 96 LEU A O 1
ATOM 746 N N . ILE A 1 97 ? -6.325 -5.396 1.984 1.00 93.56 97 ILE A N 1
ATOM 747 C CA . ILE A 1 97 ? -6.190 -3.996 1.588 1.00 93.56 97 ILE A CA 1
ATOM 748 C C . ILE A 1 97 ? -7.204 -3.679 0.492 1.00 93.56 97 ILE A C 1
ATOM 750 O O . ILE A 1 97 ? -7.245 -4.340 -0.549 1.00 93.56 97 ILE A O 1
ATOM 754 N N . HIS A 1 98 ? -7.988 -2.628 0.715 1.00 91.19 98 HIS A N 1
ATOM 755 C CA . HIS A 1 98 ? -8.852 -2.043 -0.300 1.00 91.19 98 HIS A CA 1
ATOM 756 C C . HIS A 1 98 ? -8.051 -1.016 -1.109 1.00 91.19 98 HIS A C 1
ATOM 758 O O . HIS A 1 98 ? -7.841 0.105 -0.652 1.00 91.19 98 HIS A O 1
ATOM 764 N N . VAL A 1 99 ? -7.576 -1.401 -2.295 1.00 86.44 99 VAL A N 1
ATOM 765 C CA . VAL A 1 99 ? -6.665 -0.574 -3.113 1.00 86.44 99 VAL A CA 1
ATOM 766 C C . VAL A 1 99 ? -7.276 0.775 -3.499 1.00 86.44 99 VAL A C 1
ATOM 768 O O . VAL A 1 99 ? -6.563 1.772 -3.532 1.00 86.44 99 VAL A O 1
ATOM 771 N N . ASP A 1 100 ? -8.590 0.823 -3.729 1.00 86.12 100 ASP A N 1
ATOM 772 C CA . ASP A 1 100 ? -9.302 2.047 -4.111 1.00 86.12 100 ASP A CA 1
ATOM 773 C C . ASP A 1 100 ? -10.259 2.526 -3.008 1.00 86.12 100 ASP A C 1
ATOM 775 O O . ASP A 1 100 ? -11.464 2.669 -3.210 1.00 86.12 100 ASP A O 1
ATOM 779 N N . PHE A 1 101 ? -9.751 2.682 -1.779 1.00 88.12 101 PHE A N 1
ATOM 780 C CA . PHE A 1 101 ? -10.551 3.132 -0.629 1.00 88.12 101 PHE A CA 1
ATOM 781 C C . PHE A 1 101 ? -10.869 4.638 -0.708 1.00 88.12 101 PHE A C 1
ATOM 783 O O . PHE A 1 101 ? -10.407 5.452 0.098 1.00 88.12 101 PHE A O 1
ATOM 790 N N . ASN A 1 102 ? -11.622 5.019 -1.737 1.00 87.25 102 ASN A N 1
ATOM 791 C CA . ASN A 1 102 ? -11.987 6.388 -2.073 1.00 87.25 102 ASN A CA 1
ATOM 792 C C . ASN A 1 102 ? -13.437 6.714 -1.652 1.00 87.25 102 ASN A C 1
ATOM 794 O O . ASN A 1 102 ? -14.165 5.867 -1.140 1.00 87.25 102 ASN A O 1
ATOM 798 N N . TRP A 1 103 ? -13.865 7.962 -1.867 1.00 86.00 103 TRP A N 1
ATOM 799 C CA . TRP A 1 103 ? -15.203 8.429 -1.478 1.00 86.00 103 TRP A CA 1
ATOM 800 C C . TRP A 1 103 ? -16.350 7.839 -2.323 1.00 86.00 103 TRP A C 1
ATOM 802 O O . TRP A 1 103 ? -17.493 7.865 -1.878 1.00 86.00 103 TRP A O 1
ATOM 812 N N . GLN A 1 104 ? -16.065 7.321 -3.521 1.00 90.12 104 GLN A N 1
ATOM 813 C CA . GLN A 1 104 ? -17.044 6.684 -4.415 1.00 90.12 104 GLN A CA 1
ATOM 814 C C . GLN A 1 104 ? -17.358 5.245 -3.977 1.00 90.12 104 GLN A C 1
ATOM 816 O O . GLN A 1 104 ? -18.461 4.763 -4.219 1.00 90.12 104 GLN A O 1
ATOM 821 N N . ASN A 1 105 ? -16.425 4.602 -3.268 1.00 91.88 105 ASN A N 1
ATOM 822 C CA . ASN A 1 105 ? -16.508 3.200 -2.845 1.00 91.88 105 ASN A CA 1
ATOM 823 C C . ASN A 1 105 ? -16.976 3.014 -1.392 1.00 91.88 105 ASN A C 1
ATOM 825 O O . ASN A 1 105 ? -16.943 1.910 -0.845 1.00 91.88 105 ASN A O 1
ATOM 829 N N . VAL A 1 106 ? -17.440 4.088 -0.749 1.00 91.25 106 VAL A N 1
ATOM 830 C CA . VAL A 1 106 ? -17.955 4.077 0.625 1.00 91.25 106 VAL A CA 1
ATOM 831 C C . VAL A 1 106 ? -19.434 4.446 0.655 1.00 91.25 106 VAL A C 1
ATOM 833 O O . VAL A 1 106 ? -19.863 5.455 0.100 1.00 91.25 106 VAL A O 1
ATOM 836 N N . LEU A 1 107 ? -20.227 3.628 1.341 1.00 91.50 107 LEU A N 1
ATOM 837 C CA . LEU A 1 107 ? -21.660 3.836 1.512 1.00 91.50 107 LEU A CA 1
ATOM 838 C C . LEU A 1 107 ? -21.935 4.402 2.899 1.00 91.50 107 LEU A C 1
ATOM 840 O O . LEU A 1 107 ? -21.477 3.853 3.902 1.00 91.50 107 LEU A O 1
ATOM 844 N N . PHE A 1 108 ? -22.715 5.476 2.958 1.00 90.56 108 PHE A N 1
ATOM 845 C CA . PHE A 1 108 ? -23.166 6.065 4.211 1.00 90.56 108 PHE A CA 1
ATOM 846 C C . PHE A 1 108 ? -24.672 5.906 4.359 1.00 90.56 108 PHE A C 1
ATOM 848 O O . PHE A 1 108 ? -25.430 6.120 3.415 1.00 90.56 108 PHE A O 1
ATOM 855 N N . GLN A 1 109 ? -25.101 5.567 5.568 1.00 90.25 109 GLN A N 1
ATOM 856 C CA . GLN A 1 109 ? -26.495 5.594 5.969 1.00 90.25 109 GLN A CA 1
ATOM 857 C C . GLN A 1 109 ? -26.677 6.701 6.998 1.00 90.25 109 GLN A C 1
ATOM 859 O O . GLN A 1 109 ? -25.919 6.801 7.962 1.00 90.25 109 GLN A O 1
ATOM 864 N N . GLN A 1 110 ? -27.688 7.534 6.786 1.00 87.69 110 GLN A N 1
ATOM 865 C CA . GLN A 1 110 ? -28.150 8.463 7.801 1.00 87.69 110 GLN A CA 1
ATOM 866 C C . GLN A 1 110 ? -29.291 7.803 8.569 1.00 87.69 110 GLN A C 1
ATOM 868 O O . GLN A 1 110 ? -30.144 7.147 7.965 1.00 87.69 110 GLN A O 1
ATOM 873 N N . ASP A 1 111 ? -29.275 7.925 9.893 1.00 83.25 111 ASP A N 1
ATOM 874 C CA . ASP A 1 111 ? -30.397 7.457 10.694 1.00 83.25 111 ASP A CA 1
ATOM 875 C C . ASP A 1 111 ? -31.664 8.288 10.404 1.00 83.25 111 ASP A C 1
ATOM 877 O O . ASP A 1 111 ? -31.610 9.418 9.910 1.00 83.25 111 ASP A O 1
ATOM 881 N N . GLU A 1 112 ? -32.829 7.719 10.711 1.00 79.50 112 GLU A N 1
ATOM 882 C CA . GLU A 1 112 ? -34.121 8.398 10.530 1.00 79.50 112 GLU A CA 1
ATOM 883 C C . GLU A 1 112 ? -34.299 9.605 11.471 1.00 79.50 112 GLU A C 1
ATOM 885 O O . GLU A 1 112 ? -35.211 10.411 11.288 1.00 79.50 112 GLU A O 1
ATOM 890 N N . PHE A 1 113 ? -33.427 9.745 12.473 1.00 82.31 113 PHE A N 1
ATOM 891 C CA . PHE A 1 113 ? -33.493 10.765 13.517 1.00 82.31 113 PHE A CA 1
ATOM 892 C C . PHE A 1 113 ? -32.598 11.983 13.229 1.00 82.31 113 PHE A C 1
ATOM 894 O O . PHE A 1 113 ? -32.535 12.901 14.049 1.00 82.31 113 PHE A O 1
ATOM 901 N N . GLY A 1 114 ? -31.950 12.034 12.060 1.00 82.12 114 GLY A N 1
ATOM 902 C CA . GLY A 1 114 ? -31.128 13.162 11.617 1.00 82.12 114 GLY A CA 1
ATOM 903 C C . GLY A 1 114 ? -29.726 13.214 12.231 1.00 82.12 114 GLY A C 1
ATOM 904 O O . GLY A 1 114 ? -29.092 14.270 12.199 1.00 82.12 114 GLY A O 1
ATOM 905 N N . GLY A 1 115 ? -29.230 12.107 12.782 1.00 83.62 115 GLY A N 1
ATOM 906 C CA . GLY A 1 115 ? -27.857 11.967 13.250 1.00 83.62 115 GLY A CA 1
ATOM 907 C C . GLY A 1 115 ? -26.816 12.097 12.129 1.00 83.62 115 GLY A C 1
ATOM 908 O O . GLY A 1 115 ? -27.156 12.185 10.940 1.00 83.62 115 GLY A O 1
ATOM 909 N N . PRO A 1 116 ? -25.519 12.151 12.488 1.00 83.25 116 PRO A N 1
ATOM 910 C CA . PRO A 1 116 ? -24.447 12.190 11.503 1.00 83.25 116 PRO A CA 1
ATOM 911 C C . PRO A 1 116 ? -24.447 10.905 10.653 1.00 83.25 116 PRO A C 1
ATOM 913 O O . PRO A 1 116 ? -24.716 9.829 11.187 1.00 83.25 116 PRO A O 1
ATOM 916 N N . PRO A 1 117 ? -24.107 10.976 9.353 1.00 86.25 117 PRO A N 1
ATOM 917 C CA . PRO A 1 117 ? -24.025 9.789 8.510 1.00 86.25 117 PRO A CA 1
ATOM 918 C C . PRO A 1 117 ? -23.013 8.777 9.060 1.00 86.25 117 PRO A C 1
ATOM 920 O O . PRO A 1 117 ? -21.870 9.125 9.372 1.00 86.25 117 PRO A O 1
ATOM 923 N N . CYS A 1 118 ? -23.408 7.510 9.131 1.00 84.75 118 CYS A N 1
ATOM 924 C CA . CYS A 1 118 ? -22.545 6.404 9.526 1.00 84.75 118 CYS A CA 1
ATOM 925 C C . CYS A 1 118 ? -22.127 5.601 8.295 1.00 84.75 118 CYS A C 1
ATOM 927 O O . CYS A 1 118 ? -22.932 5.362 7.399 1.00 84.75 118 CYS A O 1
ATOM 929 N N . LEU A 1 119 ? -20.866 5.165 8.250 1.00 87.31 119 LEU A N 1
ATOM 930 C CA . LEU A 1 119 ? -20.402 4.253 7.204 1.00 87.31 119 LEU A CA 1
ATOM 931 C C . LEU A 1 119 ? -21.148 2.918 7.354 1.00 87.31 119 LEU A C 1
ATOM 933 O O . LEU A 1 119 ? -21.015 2.270 8.390 1.00 87.31 119 LEU A O 1
ATOM 937 N N . SER A 1 120 ? -21.909 2.521 6.338 1.00 89.06 120 SER A N 1
ATOM 938 C CA . SER A 1 120 ? -22.716 1.295 6.322 1.00 89.06 120 SER A CA 1
ATOM 939 C C . SER A 1 120 ? -22.113 0.191 5.456 1.00 89.06 120 SER A C 1
ATOM 941 O O . SER A 1 120 ? -22.413 -0.982 5.666 1.00 89.06 120 SER A O 1
ATOM 943 N N . GLY A 1 121 ? -21.239 0.537 4.508 1.00 89.50 121 GLY A N 1
ATOM 944 C CA . GLY A 1 121 ? -20.602 -0.443 3.635 1.00 89.50 121 GLY A CA 1
ATOM 945 C C . GLY A 1 121 ? -19.416 0.110 2.856 1.00 89.50 121 GLY A C 1
ATOM 946 O O . GLY A 1 121 ? -19.258 1.320 2.705 1.00 89.50 121 GLY A O 1
ATOM 947 N N . VAL A 1 122 ? -18.591 -0.809 2.363 1.00 92.00 122 VAL A N 1
ATOM 948 C CA . VAL A 1 122 ? -17.488 -0.552 1.430 1.00 92.00 122 VAL A CA 1
ATOM 949 C C . VAL A 1 122 ? -17.692 -1.496 0.253 1.00 92.00 122 VAL A C 1
ATOM 951 O O . VAL A 1 122 ? -17.916 -2.691 0.472 1.00 92.00 122 VAL A O 1
ATOM 954 N N . VAL A 1 123 ? -17.670 -0.965 -0.961 1.00 92.88 123 VAL A N 1
ATOM 955 C CA . VAL A 1 123 ? -17.932 -1.696 -2.211 1.00 92.88 123 VAL A CA 1
ATOM 956 C C . VAL A 1 123 ? -16.708 -1.644 -3.121 1.00 92.88 123 VAL A C 1
ATOM 958 O O . VAL A 1 123 ? -15.764 -0.940 -2.805 1.00 92.88 123 VAL A O 1
ATOM 961 N N . ASP A 1 124 ? -16.750 -2.359 -4.246 1.00 90.12 124 ASP A N 1
ATOM 962 C CA . ASP A 1 124 ? -15.663 -2.392 -5.238 1.00 90.12 124 ASP A CA 1
ATOM 963 C C . ASP A 1 124 ? -14.352 -3.011 -4.705 1.00 90.12 124 ASP A C 1
ATOM 965 O O . ASP A 1 124 ? -13.252 -2.462 -4.773 1.00 90.12 124 ASP A O 1
ATOM 969 N N . TRP A 1 125 ? -14.486 -4.222 -4.154 1.00 88.56 125 TRP A N 1
ATOM 970 C CA . TRP A 1 125 ? -13.370 -5.021 -3.639 1.00 88.56 125 TRP A CA 1
ATOM 971 C C . TRP A 1 125 ? -12.596 -5.767 -4.731 1.00 88.56 125 TRP A C 1
ATOM 973 O O . TRP A 1 125 ? -11.672 -6.520 -4.407 1.00 88.56 125 TRP A O 1
ATOM 983 N N . ASP A 1 126 ? -12.947 -5.585 -6.004 1.00 83.12 126 ASP A N 1
ATOM 984 C CA . ASP A 1 126 ? -12.433 -6.400 -7.106 1.00 83.12 126 ASP A CA 1
ATOM 985 C C . ASP A 1 126 ? -10.913 -6.276 -7.230 1.00 83.12 126 ASP A C 1
ATOM 987 O O . ASP A 1 126 ? -10.239 -7.277 -7.461 1.00 83.12 126 ASP A O 1
ATOM 991 N N . CYS A 1 127 ? -10.366 -5.087 -6.953 1.00 82.19 127 CYS A N 1
ATOM 992 C CA . CYS 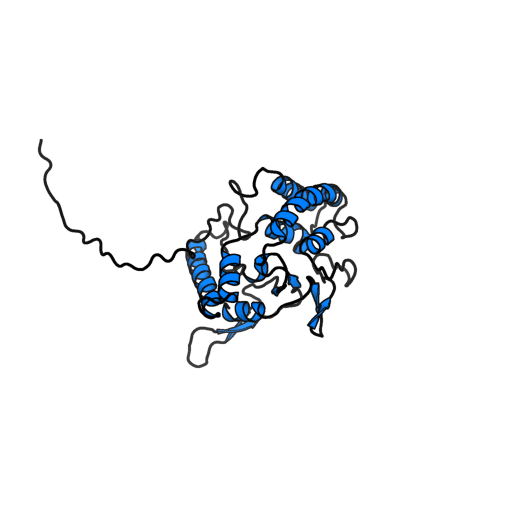A 1 127 ? -8.927 -4.805 -6.951 1.00 82.19 127 CYS A CA 1
ATOM 993 C C . CYS A 1 127 ? -8.230 -5.054 -5.599 1.00 82.19 127 CYS A C 1
ATOM 995 O O . CYS A 1 127 ? -7.074 -4.665 -5.424 1.00 82.19 127 CYS A O 1
ATOM 997 N N . SER A 1 128 ? -8.908 -5.642 -4.611 1.00 89.88 128 SER A N 1
ATOM 998 C CA . SER A 1 128 ? -8.317 -5.868 -3.289 1.00 89.88 128 SER A CA 1
ATOM 999 C C . SER A 1 128 ? -7.205 -6.920 -3.311 1.00 89.88 128 SER A C 1
ATOM 1001 O O . SER A 1 128 ? -7.193 -7.864 -4.106 1.00 89.88 128 SER A O 1
ATOM 1003 N N . PHE A 1 129 ? -6.247 -6.767 -2.400 1.00 92.81 129 PHE A N 1
ATOM 1004 C CA . PHE A 1 129 ? -5.185 -7.747 -2.207 1.00 92.81 129 PHE A CA 1
ATOM 1005 C C . PHE A 1 129 ? -4.799 -7.847 -0.737 1.00 92.81 129 PHE A C 1
ATOM 1007 O O . PHE A 1 129 ? -5.059 -6.959 0.070 1.00 92.81 129 PHE A O 1
ATOM 1014 N N . VAL A 1 130 ? -4.170 -8.954 -0.384 1.00 95.38 130 VAL A N 1
ATOM 1015 C CA . VAL A 1 130 ? -3.576 -9.188 0.922 1.00 95.38 130 VAL A CA 1
ATOM 1016 C C . VAL A 1 130 ? -2.122 -8.726 0.883 1.00 95.38 130 VAL A C 1
ATOM 1018 O O . VAL A 1 130 ? -1.378 -9.184 0.020 1.00 95.38 130 VAL A O 1
ATOM 1021 N N . GLY A 1 131 ? -1.703 -7.859 1.808 1.00 95.25 131 GLY A N 1
ATOM 1022 C CA . GLY A 1 131 ? -0.371 -7.244 1.812 1.00 95.25 131 GLY A CA 1
ATOM 1023 C C . GLY A 1 131 ? 0.105 -6.742 3.184 1.00 95.25 131 GLY A C 1
ATOM 1024 O O . GLY A 1 131 ? -0.507 -7.057 4.209 1.00 95.25 131 GLY A O 1
ATOM 1025 N N . PRO A 1 132 ? 1.216 -5.979 3.229 1.00 95.00 132 PRO A N 1
ATOM 1026 C CA . PRO A 1 132 ? 1.716 -5.330 4.442 1.00 95.00 132 PRO A CA 1
ATOM 1027 C C . PRO A 1 132 ? 0.646 -4.510 5.169 1.00 95.00 132 PRO A C 1
ATOM 1029 O O . PRO A 1 132 ? -0.047 -3.705 4.545 1.00 95.00 132 PRO A O 1
ATOM 1032 N N . VAL A 1 133 ? 0.558 -4.660 6.497 1.00 94.81 133 VAL A N 1
ATOM 1033 C CA . VAL A 1 133 ? -0.385 -3.899 7.343 1.00 94.81 133 VAL A CA 1
ATOM 1034 C C . VAL A 1 133 ? -0.188 -2.388 7.225 1.00 94.81 133 VAL A C 1
ATOM 1036 O O . VAL A 1 133 ? -1.142 -1.625 7.340 1.00 94.81 133 VAL A O 1
ATOM 1039 N N . TYR A 1 134 ? 1.029 -1.958 6.900 1.00 91.06 134 TYR A N 1
ATOM 1040 C CA . TYR A 1 134 ? 1.343 -0.585 6.539 1.00 91.06 134 TYR A CA 1
ATOM 1041 C C . TYR A 1 134 ? 0.331 0.052 5.559 1.00 91.06 134 TYR A C 1
ATOM 1043 O O . TYR A 1 134 ? -0.126 1.166 5.818 1.00 91.06 134 TYR A O 1
ATOM 1051 N N . TYR A 1 135 ? -0.075 -0.655 4.494 1.00 91.06 135 TYR A N 1
ATOM 1052 C CA . TYR A 1 135 ? -1.022 -0.116 3.505 1.00 91.06 135 TYR A CA 1
ATOM 1053 C C . TYR A 1 135 ? -2.448 0.026 4.045 1.00 91.06 135 TYR A C 1
ATOM 1055 O O . TYR A 1 135 ? -3.219 0.840 3.547 1.00 91.06 135 TYR A O 1
ATOM 1063 N N . LEU A 1 136 ? -2.816 -0.749 5.071 1.00 93.06 136 LEU A N 1
ATOM 1064 C CA . LEU A 1 136 ? -4.144 -0.661 5.681 1.00 93.06 136 LEU A CA 1
ATOM 1065 C C . LEU A 1 136 ? -4.320 0.669 6.426 1.00 93.06 136 LEU A C 1
ATOM 1067 O O . LEU A 1 136 ? -5.416 1.225 6.470 1.00 93.06 136 LEU A O 1
ATOM 1071 N N . TYR A 1 137 ? -3.233 1.179 7.004 1.00 90.69 137 TYR A N 1
ATOM 1072 C CA . TYR A 1 137 ? -3.205 2.418 7.780 1.00 90.69 137 TYR A CA 1
ATOM 1073 C C . TYR A 1 137 ? -2.655 3.602 6.967 1.00 90.69 137 TYR A C 1
ATOM 1075 O O . TYR A 1 137 ? -1.949 4.474 7.490 1.00 90.69 137 TYR A O 1
ATOM 1083 N N . GLU A 1 138 ? -2.970 3.660 5.674 1.00 87.62 138 GLU A N 1
ATOM 1084 C CA . GLU A 1 138 ? -2.812 4.879 4.882 1.00 87.62 138 GLU A CA 1
ATOM 1085 C C . GLU A 1 138 ? -4.019 5.812 5.037 1.00 87.62 138 GLU A C 1
ATOM 1087 O O . GLU A 1 138 ? -5.116 5.420 5.447 1.00 87.62 138 GLU A O 1
ATOM 1092 N N . TYR A 1 139 ? -3.794 7.096 4.759 1.00 88.69 139 TYR A N 1
ATOM 1093 C CA . TYR A 1 139 ? -4.877 8.069 4.717 1.00 88.69 139 TYR A CA 1
ATOM 1094 C C . TYR A 1 139 ? -5.721 7.821 3.462 1.00 88.69 139 TYR A C 1
ATOM 1096 O O . TYR A 1 139 ? -5.139 7.713 2.384 1.00 88.69 139 TYR A O 1
ATOM 1104 N N . PRO A 1 140 ? -7.060 7.776 3.552 1.00 88.81 140 PRO A N 1
ATOM 1105 C CA . PRO A 1 140 ? -7.912 7.745 2.370 1.00 88.81 140 PRO A CA 1
ATOM 1106 C C . PRO A 1 140 ? -7.604 8.924 1.427 1.00 88.81 140 PRO A C 1
ATOM 1108 O O . PRO A 1 140 ? -7.374 10.032 1.925 1.00 88.81 140 PRO A O 1
ATOM 1111 N N . PRO A 1 141 ? -7.636 8.747 0.090 1.00 88.06 141 PRO A N 1
ATOM 1112 C CA . PRO A 1 141 ? -7.219 9.781 -0.866 1.00 88.06 141 PRO A CA 1
ATOM 1113 C C . PRO A 1 141 ? -7.898 11.142 -0.678 1.00 88.06 141 PRO A C 1
ATOM 1115 O O . PRO A 1 141 ? -7.275 12.182 -0.832 1.00 88.06 141 PRO A O 1
ATOM 1118 N N . PHE A 1 142 ? -9.167 11.159 -0.273 1.00 87.88 142 PHE A N 1
ATOM 1119 C CA . PHE A 1 142 ? -9.944 12.392 -0.105 1.00 87.88 142 PHE A CA 1
ATOM 1120 C C . PHE A 1 142 ? -9.609 13.202 1.160 1.00 87.88 142 PHE A C 1
ATOM 1122 O O . PHE A 1 142 ? -10.153 14.288 1.333 1.00 87.88 142 PHE A O 1
ATOM 1129 N N . ILE A 1 143 ? -8.741 12.694 2.043 1.00 90.06 143 ILE A N 1
ATOM 1130 C CA . ILE A 1 143 ? -8.177 13.460 3.172 1.00 90.06 143 ILE A CA 1
ATOM 1131 C C . ILE A 1 143 ? -6.652 13.620 3.063 1.00 90.06 143 ILE A C 1
ATOM 1133 O O . ILE A 1 143 ? -5.997 14.080 4.004 1.00 90.06 143 ILE A O 1
ATOM 1137 N N . GLN A 1 144 ? -6.070 13.226 1.931 1.00 89.38 144 GLN A N 1
ATOM 1138 C CA . GLN A 1 144 ? -4.684 13.521 1.586 1.00 89.38 144 GLN A CA 1
ATOM 1139 C C . GLN A 1 144 ? -4.576 14.958 1.062 1.00 89.38 144 GLN A C 1
ATOM 1141 O O . GLN A 1 144 ? -5.529 15.517 0.527 1.00 89.38 144 GLN A O 1
ATOM 1146 N N . ASP A 1 145 ? -3.416 15.579 1.241 1.00 88.31 145 ASP A N 1
ATOM 1147 C CA . ASP A 1 145 ? -3.134 16.887 0.653 1.00 88.31 145 ASP A CA 1
ATOM 1148 C C . ASP A 1 145 ? -2.711 16.765 -0.818 1.00 88.31 145 ASP A C 1
ATOM 1150 O O . ASP A 1 145 ? -1.927 15.886 -1.176 1.00 88.31 145 ASP A O 1
ATOM 1154 N N . ASP A 1 146 ? -3.156 17.718 -1.634 1.00 85.81 146 ASP A N 1
ATOM 1155 C CA . ASP A 1 146 ? -2.750 17.885 -3.031 1.00 85.81 146 ASP A CA 1
ATOM 1156 C C . ASP A 1 146 ? -2.245 19.322 -3.240 1.00 85.81 146 ASP A C 1
ATOM 1158 O O . ASP A 1 146 ? -2.897 20.280 -2.815 1.00 85.81 146 ASP A O 1
ATOM 1162 N N . ASP A 1 147 ? -1.083 19.486 -3.873 1.00 85.19 147 ASP A N 1
ATOM 1163 C CA . ASP A 1 147 ? -0.501 20.782 -4.239 1.00 85.19 147 ASP A CA 1
ATOM 1164 C C . ASP A 1 147 ? -1.363 21.551 -5.258 1.00 85.19 147 ASP A C 1
ATOM 1166 O O . ASP A 1 147 ? -1.201 22.764 -5.405 1.00 85.19 147 ASP A O 1
ATOM 1170 N N . ILE A 1 148 ? -2.300 20.877 -5.935 1.00 87.50 148 ILE A N 1
ATOM 1171 C CA . ILE A 1 148 ? -3.293 21.492 -6.828 1.00 87.50 148 ILE A CA 1
ATOM 1172 C C . ILE A 1 148 ? -4.447 22.136 -6.035 1.00 87.50 148 ILE A C 1
ATOM 1174 O O . ILE A 1 148 ? -5.045 23.103 -6.508 1.00 87.50 148 ILE A O 1
ATOM 1178 N N . GLU A 1 149 ? -4.743 21.656 -4.822 1.00 87.88 149 GLU A N 1
ATOM 1179 C CA . GLU A 1 149 ? -5.848 22.141 -3.978 1.00 87.88 149 GLU A CA 1
ATOM 1180 C C . GLU A 1 149 ? -5.362 22.601 -2.584 1.00 87.88 149 GLU A C 1
ATOM 1182 O O . GLU A 1 149 ? -5.795 22.063 -1.556 1.00 87.88 149 GLU A O 1
ATOM 1187 N N . PRO A 1 150 ? -4.486 23.625 -2.504 1.00 88.81 150 PRO A N 1
ATOM 1188 C CA . PRO A 1 150 ? -3.882 24.059 -1.243 1.00 88.81 150 PRO A CA 1
ATOM 1189 C C . PRO A 1 150 ? -4.892 24.562 -0.206 1.00 88.81 150 PRO A C 1
ATOM 1191 O O . PRO A 1 150 ? -4.674 24.416 0.997 1.00 88.81 150 PRO A O 1
ATOM 1194 N N . ASP A 1 151 ? -6.035 25.081 -0.656 1.00 92.88 151 ASP A N 1
ATOM 1195 C CA . ASP A 1 151 ? -7.097 25.594 0.216 1.00 92.88 151 ASP A CA 1
ATOM 1196 C C . ASP A 1 151 ? -7.722 24.504 1.108 1.00 92.88 151 ASP A C 1
ATOM 1198 O O . ASP A 1 151 ? -8.372 24.814 2.108 1.00 92.88 151 ASP A O 1
ATOM 1202 N N . ARG A 1 152 ? -7.522 23.218 0.780 1.00 90.69 152 ARG A N 1
ATOM 1203 C CA . ARG A 1 152 ? -8.041 22.085 1.562 1.00 90.69 152 ARG A CA 1
ATOM 1204 C C . ARG A 1 152 ? -7.090 21.600 2.651 1.00 90.69 152 ARG A C 1
ATOM 1206 O O . ARG A 1 152 ? -7.521 20.830 3.504 1.00 90.69 152 ARG A O 1
ATOM 1213 N N . TRP A 1 153 ? -5.830 22.033 2.670 1.00 89.56 153 TRP A N 1
ATOM 1214 C CA . TRP A 1 153 ? -4.799 21.429 3.526 1.00 89.56 153 TRP A CA 1
ATOM 1215 C C . TRP A 1 153 ? -5.122 21.473 5.023 1.00 89.56 153 TRP A C 1
ATOM 1217 O O . TRP A 1 153 ? -4.949 20.471 5.714 1.00 89.56 153 TRP A O 1
ATOM 1227 N N . GLU A 1 154 ? -5.628 22.594 5.544 1.00 89.62 154 GLU A N 1
ATOM 1228 C CA . GLU A 1 154 ? -5.978 22.684 6.972 1.00 89.62 154 GLU A CA 1
ATOM 1229 C C . GLU A 1 154 ? -7.195 21.816 7.324 1.00 89.62 154 GLU A C 1
ATOM 1231 O O . GLU A 1 154 ? -7.208 21.147 8.361 1.00 89.62 154 GLU A O 1
ATOM 1236 N N . ALA A 1 155 ? -8.190 21.749 6.433 1.00 92.38 155 ALA A N 1
ATOM 1237 C CA . ALA A 1 155 ? -9.342 20.867 6.605 1.00 92.38 155 ALA A CA 1
ATOM 1238 C C . ALA A 1 155 ? -8.927 19.386 6.547 1.00 92.38 155 ALA A C 1
ATOM 1240 O O . ALA A 1 155 ? -9.327 18.593 7.401 1.00 92.38 155 ALA A O 1
ATOM 1241 N N . ASN A 1 156 ? -8.066 19.024 5.595 1.00 91.62 156 ASN A N 1
ATOM 1242 C CA . ASN A 1 156 ? -7.541 17.673 5.432 1.00 91.62 156 ASN A CA 1
ATOM 1243 C C . ASN A 1 156 ? -6.690 17.257 6.633 1.00 91.62 156 ASN A C 1
ATOM 1245 O O . ASN A 1 156 ? -6.853 16.154 7.145 1.00 91.62 156 ASN A O 1
ATOM 1249 N N . LYS A 1 157 ? -5.848 18.152 7.154 1.00 89.19 157 LYS A N 1
ATOM 1250 C CA . LYS A 1 157 ? -5.086 17.930 8.389 1.00 89.19 157 LYS A CA 1
ATOM 1251 C C . LYS A 1 157 ? -5.994 17.650 9.588 1.00 89.19 157 LYS A C 1
ATOM 1253 O O . LYS A 1 157 ? -5.732 16.722 10.349 1.00 89.19 157 LYS A O 1
ATOM 1258 N N . ALA A 1 158 ? -7.075 18.410 9.763 1.00 90.56 158 ALA A N 1
ATOM 1259 C CA . ALA A 1 158 ? -8.054 18.133 10.817 1.00 90.56 158 ALA A CA 1
ATOM 1260 C C . ALA A 1 158 ? -8.764 16.781 10.605 1.00 90.56 158 ALA A C 1
ATOM 1262 O O . ALA A 1 158 ? -8.952 16.019 11.558 1.00 90.56 158 ALA A O 1
ATOM 1263 N N . ALA A 1 159 ? -9.110 16.450 9.359 1.00 91.31 159 ALA A N 1
ATOM 1264 C CA . ALA A 1 159 ? -9.738 15.180 9.009 1.00 91.31 159 ALA A CA 1
ATOM 1265 C C . ALA A 1 159 ? -8.811 13.975 9.253 1.00 91.31 159 ALA A C 1
ATOM 1267 O O . ALA A 1 159 ? -9.268 12.961 9.784 1.00 91.31 159 ALA A O 1
ATOM 1268 N N . ARG A 1 160 ? -7.513 14.087 8.940 1.00 91.38 160 ARG A N 1
ATOM 1269 C CA . ARG A 1 160 ? -6.496 13.059 9.223 1.00 91.38 160 ARG A CA 1
ATOM 1270 C C . ARG A 1 160 ? -6.337 12.810 10.720 1.00 91.38 160 ARG A C 1
ATOM 1272 O O . ARG A 1 160 ? -6.472 11.657 11.132 1.00 91.38 160 ARG A O 1
ATOM 1279 N N . LYS A 1 161 ? -6.242 13.870 11.533 1.00 90.81 161 LYS A N 1
ATOM 1280 C CA . LYS A 1 161 ? -6.232 13.769 13.006 1.00 90.81 161 LYS A CA 1
ATOM 1281 C C . LYS A 1 161 ? -7.433 12.993 13.527 1.00 90.81 161 LYS A C 1
ATOM 1283 O O . LYS A 1 161 ? -7.295 12.077 14.339 1.00 90.81 161 LYS A O 1
ATOM 1288 N N . GLN A 1 162 ? -8.625 13.345 13.048 1.00 91.19 162 GLN A N 1
ATOM 1289 C CA . GLN A 1 162 ? -9.855 12.684 13.471 1.00 91.19 162 GLN A CA 1
ATOM 1290 C C . GLN A 1 162 ? -9.929 11.229 12.984 1.00 91.19 162 GLN A C 1
ATOM 1292 O O . GLN A 1 162 ? -10.414 10.363 13.715 1.00 91.19 162 GLN A O 1
ATOM 1297 N N . TYR A 1 163 ? -9.430 10.940 11.780 1.00 91.62 163 TYR A N 1
ATOM 1298 C CA . TYR A 1 163 ? -9.355 9.588 11.229 1.00 91.62 163 TYR A CA 1
ATOM 1299 C C . TYR A 1 163 ? -8.441 8.686 12.066 1.00 91.62 163 TYR A C 1
ATOM 1301 O O . TYR A 1 163 ? -8.878 7.618 12.502 1.00 91.62 163 TYR A O 1
ATOM 1309 N N . VAL A 1 164 ? -7.223 9.144 12.375 1.00 92.50 164 VAL A N 1
ATOM 1310 C CA . VAL A 1 164 ? -6.273 8.419 13.234 1.00 92.50 164 VAL A CA 1
ATOM 1311 C C . VAL A 1 164 ? -6.873 8.193 14.617 1.00 92.50 164 VAL A C 1
ATOM 1313 O O . VAL A 1 164 ? -6.927 7.055 15.082 1.00 92.50 164 VAL A O 1
ATOM 1316 N N . LYS A 1 165 ? -7.426 9.239 15.244 1.00 92.31 165 LYS A N 1
ATOM 1317 C CA . LYS A 1 165 ? -8.099 9.128 16.547 1.00 92.31 165 LYS A CA 1
ATOM 1318 C C . LYS A 1 165 ? -9.229 8.095 16.525 1.00 92.31 165 LYS A C 1
ATOM 1320 O O . LYS A 1 165 ? -9.337 7.286 17.443 1.00 92.31 165 LYS A O 1
ATOM 1325 N N . SER A 1 166 ? -10.051 8.083 15.475 1.00 92.88 166 SER A N 1
ATOM 1326 C CA . SER A 1 166 ? -11.142 7.112 15.321 1.00 92.88 166 SER A CA 1
ATOM 1327 C C . SER A 1 166 ? -10.636 5.668 15.235 1.00 92.88 166 SER A C 1
ATOM 1329 O O . SER A 1 166 ? -11.253 4.785 15.831 1.00 92.88 166 SER A O 1
ATOM 1331 N N . ILE A 1 167 ? -9.524 5.417 14.537 1.00 94.12 167 ILE A N 1
ATOM 1332 C CA . ILE A 1 167 ? -8.904 4.085 14.467 1.00 94.12 167 ILE A CA 1
ATOM 1333 C C . ILE A 1 167 ? -8.361 3.680 15.836 1.00 94.12 167 ILE A C 1
ATOM 1335 O O . ILE A 1 167 ? -8.696 2.610 16.334 1.00 94.12 167 ILE A O 1
ATOM 1339 N N . LEU A 1 168 ? -7.561 4.537 16.474 1.00 93.88 168 LEU A N 1
ATOM 1340 C CA . LEU A 1 168 ? -6.929 4.219 17.758 1.00 93.88 168 LEU A CA 1
ATOM 1341 C C . LEU A 1 168 ? -7.958 3.966 18.863 1.00 93.88 168 LEU A C 1
ATOM 1343 O O . LEU A 1 168 ? -7.759 3.069 19.677 1.00 93.88 168 LEU A O 1
ATOM 1347 N N . ASN A 1 169 ? -9.066 4.711 18.862 1.00 93.94 169 ASN A N 1
ATOM 1348 C CA . ASN A 1 169 ? -10.172 4.529 19.805 1.00 93.94 169 ASN A CA 1
ATOM 1349 C C . ASN A 1 169 ? -10.993 3.254 19.545 1.00 93.94 169 ASN A C 1
ATOM 1351 O O . ASN A 1 169 ? -11.785 2.862 20.396 1.00 93.94 169 ASN A O 1
ATOM 1355 N N . SER A 1 170 ? -10.816 2.603 18.391 1.00 94.69 170 SER A N 1
ATOM 1356 C CA . SER A 1 170 ? -11.455 1.314 18.085 1.00 94.69 170 SER A CA 1
ATOM 1357 C C . SER A 1 170 ? -10.726 0.124 18.730 1.00 94.69 170 SER A C 1
ATOM 1359 O O . SER A 1 170 ? -11.177 -1.020 18.614 1.00 94.69 170 SER A O 1
ATOM 1361 N N . PHE A 1 171 ? -9.602 0.375 19.410 1.00 94.62 171 PHE A N 1
ATOM 1362 C CA . PHE A 1 171 ? -8.820 -0.621 20.134 1.00 94.62 171 PHE A CA 1
ATOM 1363 C C . PHE A 1 171 ? -8.729 -0.273 21.625 1.00 94.62 171 PHE A C 1
ATOM 1365 O O . PHE A 1 171 ? -8.711 0.907 21.979 1.00 94.62 171 PHE A O 1
ATOM 1372 N N . PRO A 1 172 ? -8.605 -1.276 22.516 1.00 94.75 172 PRO A N 1
ATOM 1373 C CA . PRO A 1 172 ? -8.329 -1.022 23.923 1.00 94.75 172 PRO A CA 1
ATOM 1374 C C . PRO A 1 172 ? -7.029 -0.235 24.116 1.00 94.75 172 PRO A C 1
ATOM 1376 O O . PRO A 1 172 ? -6.032 -0.450 23.414 1.00 94.75 172 PRO A O 1
ATOM 1379 N N . GLU A 1 173 ? -7.027 0.651 25.106 1.00 92.81 173 GLU A N 1
ATOM 1380 C CA . GLU A 1 173 ? -5.839 1.392 25.507 1.00 92.81 173 GLU A CA 1
ATOM 1381 C C . GLU A 1 173 ? -4.706 0.442 25.933 1.00 92.81 173 GLU A C 1
ATOM 1383 O O . GLU A 1 173 ? -4.936 -0.577 26.579 1.00 92.81 173 GLU A O 1
ATOM 1388 N N . GLY A 1 174 ? -3.477 0.747 25.503 1.00 90.31 174 GLY A N 1
ATOM 1389 C CA . GLY A 1 174 ? -2.293 -0.080 25.757 1.00 90.31 174 GLY A CA 1
ATOM 1390 C C . GLY A 1 174 ? -2.223 -1.397 24.971 1.00 90.31 174 GLY A C 1
ATOM 1391 O O . GLY A 1 174 ? -1.257 -2.135 25.138 1.00 90.31 174 GLY A O 1
ATOM 1392 N N . SER A 1 175 ? -3.206 -1.709 24.117 1.00 95.06 175 SER A N 1
ATOM 1393 C CA . SER A 1 175 ? -3.178 -2.944 23.323 1.00 95.06 175 SER A CA 1
ATOM 1394 C C . SER A 1 175 ? -2.114 -2.918 22.222 1.00 95.06 175 SER A C 1
ATOM 1396 O O . SER A 1 175 ? -1.822 -1.875 21.632 1.00 95.06 175 SER A O 1
ATOM 1398 N N . GLU A 1 176 ? -1.584 -4.098 21.886 1.00 94.00 176 GLU A N 1
ATOM 1399 C CA . GLU A 1 176 ? -0.632 -4.261 20.780 1.00 94.00 176 GLU A CA 1
ATOM 1400 C C . GLU A 1 176 ? -1.219 -3.790 19.444 1.00 94.00 176 GLU A C 1
ATOM 1402 O O . GLU A 1 176 ? -0.530 -3.121 18.685 1.00 94.00 176 GLU A O 1
ATOM 1407 N N . ALA A 1 177 ? -2.508 -4.044 19.189 1.00 93.62 177 ALA A N 1
ATOM 1408 C CA . ALA A 1 177 ? -3.190 -3.589 17.975 1.00 93.62 177 ALA A CA 1
ATOM 1409 C C . ALA A 1 177 ? -3.270 -2.054 17.878 1.00 93.62 177 ALA A C 1
ATOM 1411 O O . ALA A 1 177 ? -3.076 -1.489 16.801 1.00 93.62 177 ALA A O 1
ATOM 1412 N N . ARG A 1 178 ? -3.493 -1.362 19.008 1.00 94.38 178 ARG A N 1
ATOM 1413 C CA . ARG A 1 178 ? -3.441 0.109 19.060 1.00 94.38 178 ARG A CA 1
ATOM 1414 C C . ARG A 1 178 ? -2.033 0.613 18.745 1.00 94.38 178 ARG A C 1
ATOM 1416 O O . ARG A 1 178 ? -1.893 1.574 17.994 1.00 94.38 178 ARG A O 1
ATOM 1423 N N . ASN A 1 179 ? -1.006 -0.043 19.290 1.00 92.75 179 ASN A N 1
ATOM 1424 C CA . ASN A 1 179 ? 0.391 0.309 19.039 1.00 92.75 179 ASN A CA 1
ATOM 1425 C C . ASN A 1 179 ? 0.826 0.006 17.591 1.00 92.75 179 ASN A C 1
ATOM 1427 O O . ASN A 1 179 ? 1.544 0.799 16.995 1.00 92.75 179 ASN A O 1
ATOM 1431 N N . GLU A 1 180 ? 0.356 -1.090 16.987 1.00 93.44 180 GLU A N 1
ATOM 1432 C CA . GLU A 1 180 ? 0.587 -1.411 15.569 1.00 93.44 180 GLU A CA 1
ATOM 1433 C C . GLU A 1 180 ? 0.007 -0.318 14.663 1.00 93.44 180 GLU A C 1
ATOM 1435 O O . GLU A 1 180 ? 0.721 0.223 13.815 1.00 93.44 180 GLU A O 1
ATOM 1440 N N . ALA A 1 181 ? -1.262 0.052 14.876 1.00 92.88 181 ALA A N 1
ATOM 1441 C CA . ALA A 1 181 ? -1.907 1.132 14.133 1.00 92.88 181 ALA A CA 1
ATOM 1442 C C . ALA A 1 181 ? -1.142 2.455 14.296 1.00 92.88 181 ALA A C 1
ATOM 1444 O O . ALA A 1 181 ? -0.863 3.141 13.311 1.00 92.88 181 ALA A O 1
ATOM 1445 N N . TRP A 1 182 ? -0.754 2.782 15.531 1.00 89.50 182 TRP A N 1
ATOM 1446 C CA . TRP A 1 182 ? 0.042 3.966 15.852 1.00 89.50 182 TRP A CA 1
ATOM 1447 C C . TRP A 1 182 ? 1.370 4.009 15.090 1.00 89.50 182 TRP A C 1
ATOM 1449 O O . TRP A 1 182 ? 1.679 4.990 14.409 1.00 89.50 182 TRP A O 1
ATOM 1459 N N . GLU A 1 183 ? 2.137 2.923 15.146 1.00 88.06 183 GLU A N 1
ATOM 1460 C CA . GLU A 1 183 ? 3.439 2.833 14.493 1.00 88.06 183 GLU A CA 1
ATOM 1461 C C . GLU A 1 183 ? 3.330 2.884 12.964 1.00 88.06 183 GLU A C 1
ATOM 1463 O O . GLU A 1 183 ? 4.178 3.505 12.320 1.00 88.06 183 GLU A O 1
ATOM 1468 N N . CYS A 1 184 ? 2.263 2.341 12.369 1.00 89.31 184 CYS A N 1
ATOM 1469 C CA . CYS A 1 184 ? 2.026 2.439 10.924 1.00 89.31 184 CYS A CA 1
ATOM 1470 C C . CYS A 1 184 ? 1.759 3.878 10.446 1.00 89.31 184 CYS A C 1
ATOM 1472 O O . CYS A 1 184 ? 2.121 4.240 9.320 1.00 89.31 184 CYS A O 1
ATOM 1474 N N . PHE A 1 185 ? 1.133 4.725 11.270 1.00 85.75 185 PHE A N 1
ATOM 1475 C CA . PHE A 1 185 ? 0.981 6.147 10.946 1.00 85.75 185 PHE A CA 1
ATOM 1476 C C . PHE A 1 185 ? 2.298 6.916 11.100 1.00 85.75 185 PHE A C 1
ATOM 1478 O O . PHE A 1 185 ? 2.579 7.800 10.289 1.00 85.75 185 PHE A O 1
ATOM 1485 N N . ARG A 1 186 ? 3.136 6.537 12.073 1.00 82.00 186 ARG A N 1
ATOM 1486 C CA . ARG A 1 186 ? 4.435 7.174 12.346 1.00 82.00 186 ARG A CA 1
ATOM 1487 C C . ARG A 1 186 ? 5.518 6.811 11.325 1.00 82.00 186 ARG A C 1
ATOM 1489 O O . ARG A 1 186 ? 6.360 7.644 10.993 1.00 82.00 186 ARG A O 1
ATOM 1496 N N . GLN A 1 187 ? 5.524 5.571 10.844 1.00 79.50 187 GLN A N 1
ATOM 1497 C CA . GLN A 1 187 ? 6.583 5.012 10.001 1.00 79.50 187 GLN A CA 1
ATOM 1498 C C . GLN A 1 187 ? 6.134 4.891 8.540 1.00 79.50 187 GLN A C 1
ATOM 1500 O O . GLN A 1 187 ? 5.864 3.801 8.036 1.00 79.50 187 GLN A O 1
ATOM 1505 N N . LYS A 1 188 ? 6.053 6.028 7.840 1.00 77.62 188 LYS A N 1
ATOM 1506 C CA . LYS A 1 188 ? 5.712 6.045 6.410 1.00 77.62 188 LYS A CA 1
ATOM 1507 C C . LYS A 1 188 ? 6.877 5.589 5.533 1.00 77.62 188 LYS A C 1
ATOM 1509 O O . LYS A 1 188 ? 8.019 5.986 5.757 1.00 77.62 188 LYS A O 1
ATOM 1514 N N . SER A 1 189 ? 6.583 4.763 4.526 1.00 80.81 189 SER A N 1
ATOM 1515 C CA . SER A 1 189 ? 7.589 4.127 3.671 1.00 80.81 189 SER A CA 1
ATOM 1516 C C . SER A 1 189 ? 7.497 4.632 2.234 1.00 80.81 189 SER A C 1
ATOM 1518 O O . SER A 1 189 ? 6.823 4.063 1.376 1.00 80.81 189 SER A O 1
ATOM 1520 N N . ALA A 1 190 ? 8.210 5.718 1.943 1.00 79.06 190 ALA A N 1
ATOM 1521 C CA . ALA A 1 190 ? 8.148 6.352 0.628 1.00 79.06 190 ALA A CA 1
ATOM 1522 C C . ALA A 1 190 ? 8.702 5.466 -0.506 1.00 79.06 190 ALA A C 1
ATOM 1524 O O . ALA A 1 190 ? 8.199 5.502 -1.632 1.00 79.06 190 ALA A O 1
ATOM 1525 N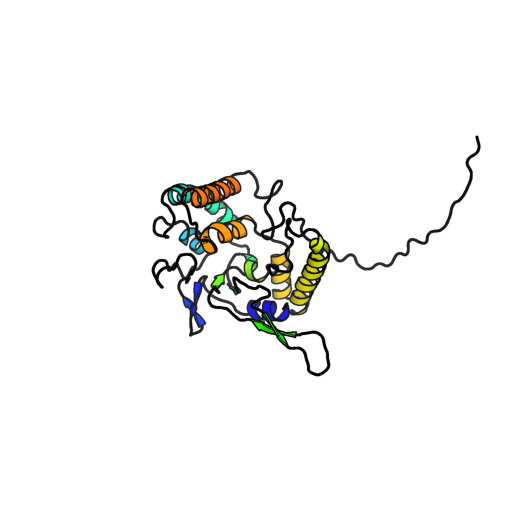 N . TRP A 1 191 ? 9.723 4.648 -0.223 1.00 85.81 191 TRP A N 1
ATOM 1526 C CA . TRP A 1 191 ? 10.281 3.711 -1.203 1.00 85.81 191 TRP A CA 1
ATOM 1527 C C . TRP A 1 191 ? 9.287 2.601 -1.557 1.00 85.81 191 TRP A C 1
ATOM 1529 O O . TRP A 1 191 ? 9.238 2.169 -2.710 1.00 85.81 191 TRP A O 1
ATOM 1539 N N . LEU A 1 192 ? 8.476 2.168 -0.589 1.00 88.69 192 LEU A N 1
ATOM 1540 C CA . LEU A 1 192 ? 7.453 1.152 -0.792 1.00 88.69 192 LEU A CA 1
ATOM 1541 C C . LEU A 1 192 ? 6.242 1.746 -1.521 1.00 88.69 192 LEU A C 1
ATOM 1543 O O . LEU A 1 192 ? 5.771 1.163 -2.497 1.00 88.69 192 LEU A O 1
ATOM 1547 N N . ASN A 1 193 ? 5.808 2.954 -1.152 1.00 86.12 193 ASN A N 1
ATOM 1548 C CA . ASN A 1 193 ? 4.720 3.657 -1.843 1.00 86.12 193 ASN A CA 1
ATOM 1549 C C . ASN A 1 193 ? 5.046 3.859 -3.322 1.00 86.12 193 ASN A C 1
ATOM 1551 O O . ASN A 1 193 ? 4.240 3.544 -4.195 1.00 86.12 193 ASN A O 1
ATOM 1555 N N . ARG A 1 194 ? 6.270 4.302 -3.626 1.00 85.81 194 ARG A N 1
ATOM 1556 C CA . ARG A 1 194 ? 6.692 4.514 -5.012 1.00 85.81 194 ARG A CA 1
ATOM 1557 C C . ARG A 1 194 ? 6.869 3.217 -5.791 1.00 85.81 194 ARG A C 1
ATOM 1559 O O . ARG A 1 194 ? 6.565 3.191 -6.979 1.00 85.81 194 ARG A O 1
ATOM 1566 N N . PHE A 1 195 ? 7.344 2.155 -5.143 1.00 91.19 195 PHE A N 1
ATOM 1567 C CA . PHE A 1 195 ? 7.352 0.838 -5.770 1.00 91.19 195 PHE A CA 1
ATOM 1568 C C . PHE A 1 195 ? 5.935 0.448 -6.211 1.00 91.19 195 PHE A C 1
ATOM 1570 O O . PHE A 1 195 ? 5.710 0.058 -7.351 1.00 91.19 195 PHE A O 1
ATOM 1577 N N . THR A 1 196 ? 4.972 0.632 -5.314 1.00 88.69 196 THR A N 1
ATOM 1578 C CA . THR A 1 196 ? 3.562 0.298 -5.537 1.00 88.69 196 THR A CA 1
ATOM 1579 C C . THR A 1 196 ? 2.969 1.101 -6.695 1.00 88.69 196 THR A C 1
ATOM 1581 O O . THR A 1 196 ? 2.403 0.515 -7.612 1.00 88.69 196 THR A O 1
ATOM 1584 N N . ASP A 1 197 ? 3.172 2.421 -6.719 1.00 85.56 197 ASP A N 1
ATOM 1585 C CA . ASP A 1 197 ? 2.700 3.296 -7.807 1.00 85.56 197 ASP A CA 1
ATOM 1586 C C . ASP A 1 197 ? 3.319 2.941 -9.170 1.00 85.56 197 ASP A C 1
ATOM 1588 O O . ASP A 1 197 ? 2.634 2.974 -10.187 1.00 85.56 197 ASP A O 1
ATOM 1592 N N . ILE A 1 198 ? 4.607 2.579 -9.209 1.00 87.75 198 ILE A N 1
ATOM 1593 C CA . ILE A 1 198 ? 5.316 2.331 -10.474 1.00 87.75 198 ILE A CA 1
ATOM 1594 C C . ILE A 1 198 ? 5.064 0.928 -11.021 1.00 87.75 198 ILE A C 1
ATOM 1596 O O . ILE A 1 198 ? 4.881 0.781 -12.229 1.00 87.75 198 ILE A O 1
ATOM 1600 N N . PHE A 1 199 ? 5.126 -0.088 -10.159 1.00 88.75 199 PHE A N 1
ATOM 1601 C CA . PHE A 1 199 ? 5.181 -1.488 -10.578 1.00 88.75 199 PHE A CA 1
ATOM 1602 C C . PHE A 1 199 ? 3.866 -2.234 -10.360 1.00 88.75 199 PHE A C 1
ATOM 1604 O O . PHE A 1 199 ? 3.594 -3.175 -11.099 1.00 88.75 199 PHE A O 1
ATOM 1611 N N . PHE A 1 200 ? 3.054 -1.833 -9.376 1.00 86.81 200 PHE A N 1
ATOM 1612 C CA . PHE A 1 200 ? 1.836 -2.561 -9.012 1.00 86.81 200 PHE A CA 1
ATOM 1613 C C . PHE A 1 200 ? 0.564 -1.903 -9.552 1.00 86.81 200 PHE A C 1
ATOM 1615 O O . PHE A 1 200 ? -0.213 -2.584 -10.211 1.00 86.81 200 PHE A O 1
ATOM 1622 N N . LEU A 1 201 ? 0.371 -0.601 -9.315 1.00 84.12 201 LEU A N 1
ATOM 1623 C CA . LEU A 1 201 ? -0.902 0.103 -9.542 1.00 84.12 201 LEU A CA 1
ATOM 1624 C C . LEU A 1 201 ? -1.049 0.758 -10.919 1.00 84.12 201 LEU A C 1
ATOM 1626 O O . LEU A 1 201 ? -2.121 1.269 -11.237 1.00 84.12 201 LEU A O 1
ATOM 1630 N N . ARG A 1 202 ? 0.007 0.789 -11.737 1.00 82.31 202 ARG A N 1
ATOM 1631 C CA . ARG A 1 202 ? 0.006 1.552 -12.989 1.00 82.31 202 ARG A CA 1
ATOM 1632 C C . ARG A 1 202 ? 0.532 0.759 -14.168 1.00 82.31 202 ARG A C 1
ATOM 1634 O O . ARG A 1 202 ? 1.611 0.179 -14.103 1.00 82.31 202 ARG A O 1
ATOM 1641 N N . ARG A 1 203 ? -0.208 0.831 -15.278 1.00 83.00 203 ARG A N 1
ATOM 1642 C CA . ARG A 1 203 ? 0.257 0.391 -16.589 1.00 83.00 203 ARG A CA 1
ATOM 1643 C C . ARG A 1 203 ? 0.820 1.583 -17.325 1.00 83.00 203 ARG A C 1
ATOM 1645 O O . ARG A 1 203 ? 0.201 2.646 -17.401 1.00 83.00 203 ARG A O 1
ATOM 1652 N N . TRP A 1 204 ? 2.004 1.399 -17.877 1.00 86.19 204 TRP A N 1
ATOM 1653 C CA . TRP A 1 204 ? 2.644 2.417 -18.682 1.00 86.19 204 TRP A CA 1
ATOM 1654 C C . TRP A 1 204 ? 2.221 2.269 -20.138 1.00 86.19 204 TRP A C 1
ATOM 1656 O O . TRP A 1 204 ? 2.282 1.188 -20.713 1.00 86.19 204 TRP A O 1
ATOM 1666 N N . ASN A 1 205 ? 1.806 3.379 -20.747 1.00 86.56 205 ASN A N 1
ATOM 1667 C CA . ASN A 1 205 ? 1.354 3.391 -22.141 1.00 86.56 205 ASN A CA 1
ATOM 1668 C C . ASN A 1 205 ? 2.508 3.551 -23.141 1.00 86.56 205 ASN A C 1
ATOM 1670 O O . ASN A 1 205 ? 2.310 3.402 -24.344 1.00 86.56 205 ASN A O 1
ATOM 1674 N N . THR A 1 206 ? 3.707 3.894 -22.664 1.00 90.56 206 THR A N 1
ATOM 1675 C CA . THR A 1 206 ? 4.893 4.087 -23.501 1.00 90.56 206 THR A CA 1
ATOM 1676 C C . THR A 1 206 ? 6.141 3.559 -22.800 1.00 90.56 206 THR A C 1
ATOM 1678 O O . THR A 1 206 ? 6.320 3.738 -21.592 1.00 90.56 206 THR A O 1
ATOM 1681 N N . GLU A 1 207 ? 7.044 2.968 -23.586 1.00 92.69 207 GLU A N 1
ATOM 1682 C CA . GLU A 1 207 ? 8.345 2.490 -23.105 1.00 92.69 207 GLU A CA 1
ATOM 1683 C C . GLU A 1 207 ? 9.177 3.623 -22.492 1.00 92.69 207 GLU A C 1
ATOM 1685 O O . GLU A 1 207 ? 9.828 3.446 -21.463 1.00 92.69 207 GLU A O 1
ATOM 1690 N N . SER A 1 208 ? 9.129 4.816 -23.094 1.00 93.56 208 SER A N 1
ATOM 1691 C CA . SER A 1 208 ? 9.872 5.973 -22.600 1.00 93.56 208 SER A CA 1
ATOM 1692 C C . SER A 1 208 ? 9.404 6.402 -21.211 1.00 93.56 208 SER A C 1
ATOM 1694 O O . SER A 1 208 ? 10.243 6.648 -20.344 1.00 93.56 208 SER A O 1
ATOM 1696 N N . SER A 1 209 ? 8.090 6.465 -20.972 1.00 92.56 209 SER A N 1
ATOM 1697 C CA . SER A 1 209 ? 7.553 6.809 -19.657 1.00 92.56 209 SER A CA 1
ATOM 1698 C C . SER A 1 209 ? 7.917 5.748 -18.628 1.00 92.56 209 SER A C 1
ATOM 1700 O O . SER A 1 209 ? 8.511 6.105 -17.613 1.00 92.56 209 SER A O 1
ATOM 1702 N N . GLU A 1 210 ? 7.649 4.467 -18.897 1.00 93.00 210 GLU A N 1
ATOM 1703 C CA . GLU A 1 210 ? 7.971 3.389 -17.952 1.00 93.00 210 GLU A CA 1
ATOM 1704 C C . GLU A 1 210 ? 9.442 3.428 -17.538 1.00 93.00 210 GLU A C 1
ATOM 1706 O O . GLU A 1 210 ? 9.766 3.527 -16.351 1.00 93.00 210 GLU A O 1
ATOM 1711 N N . LYS A 1 211 ? 10.341 3.470 -18.527 1.00 94.50 211 LYS A N 1
ATOM 1712 C CA . LYS A 1 211 ? 11.781 3.534 -18.297 1.00 94.50 211 LYS A CA 1
ATOM 1713 C C . LYS A 1 211 ? 12.167 4.729 -17.425 1.00 94.50 211 LYS A C 1
ATOM 1715 O O . LYS A 1 211 ? 12.927 4.566 -16.473 1.00 94.50 211 LYS A O 1
ATOM 1720 N N . IL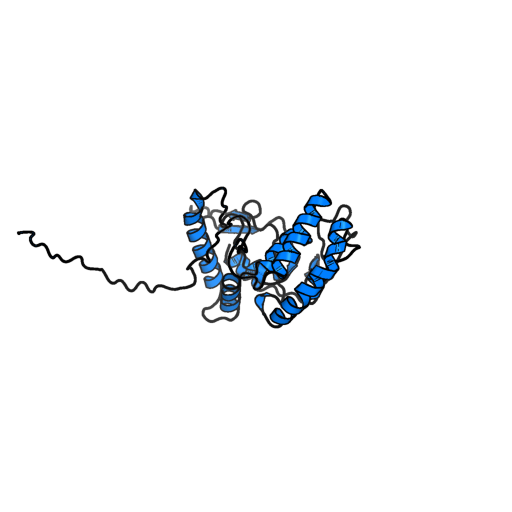E A 1 212 ? 11.634 5.922 -17.708 1.00 93.06 212 ILE A N 1
ATOM 1721 C CA . ILE A 1 212 ? 11.925 7.136 -16.927 1.00 93.06 212 ILE A CA 1
ATOM 1722 C C . ILE A 1 212 ? 11.538 6.951 -15.457 1.00 93.06 212 ILE A C 1
ATOM 1724 O O . ILE A 1 212 ? 12.285 7.371 -14.569 1.00 93.06 212 ILE A O 1
ATOM 1728 N N . PHE A 1 213 ? 10.381 6.355 -15.171 1.00 91.44 213 PHE A N 1
ATOM 1729 C CA . PHE A 1 213 ? 9.933 6.171 -13.793 1.00 91.44 213 PHE A CA 1
ATOM 1730 C C . PHE A 1 213 ? 10.729 5.087 -13.062 1.00 91.44 213 PHE A C 1
ATOM 1732 O O . PHE A 1 213 ? 11.126 5.323 -11.918 1.00 91.44 213 PHE A O 1
ATOM 1739 N N . VAL A 1 214 ? 11.062 3.979 -13.727 1.00 93.25 214 VAL A N 1
ATOM 1740 C CA . VAL A 1 214 ? 11.935 2.933 -13.168 1.00 93.25 214 VAL A CA 1
ATOM 1741 C C . VAL A 1 214 ? 13.343 3.473 -12.889 1.00 93.25 214 VAL A C 1
ATOM 1743 O O . VAL A 1 214 ? 13.879 3.262 -11.802 1.00 93.25 214 VAL A O 1
ATOM 1746 N N . GLU A 1 215 ? 13.931 4.252 -13.801 1.00 92.75 215 GLU A N 1
ATOM 1747 C CA . GLU A 1 215 ? 15.225 4.907 -13.566 1.00 92.75 215 GLU A CA 1
ATOM 1748 C C . GLU A 1 215 ? 15.164 5.908 -12.405 1.00 92.75 215 GLU A C 1
ATOM 1750 O O . GLU A 1 215 ? 16.095 5.996 -11.605 1.00 92.75 215 GLU A O 1
ATOM 1755 N N . ARG A 1 216 ? 14.074 6.678 -12.286 1.00 89.00 216 ARG A N 1
ATOM 1756 C CA . ARG A 1 216 ? 13.876 7.598 -11.155 1.00 89.00 216 ARG A CA 1
ATOM 1757 C C . ARG A 1 216 ? 13.765 6.849 -9.831 1.00 89.00 216 ARG A C 1
ATOM 1759 O O . ARG A 1 216 ? 14.286 7.342 -8.835 1.00 89.00 216 ARG A O 1
ATOM 1766 N N . TYR A 1 217 ? 13.107 5.692 -9.823 1.00 90.19 217 TYR A N 1
ATOM 1767 C CA . TYR A 1 217 ? 13.044 4.819 -8.654 1.00 90.19 217 TYR A CA 1
ATOM 1768 C C . TYR A 1 217 ? 14.427 4.281 -8.281 1.00 90.19 217 TYR A C 1
ATOM 1770 O O . TYR A 1 217 ? 14.841 4.389 -7.135 1.00 90.19 217 TYR A O 1
ATOM 1778 N N . MET A 1 218 ? 15.195 3.802 -9.256 1.00 91.12 218 MET A N 1
ATOM 1779 C CA . MET A 1 218 ? 16.560 3.323 -9.036 1.00 91.12 218 MET A CA 1
ATOM 1780 C C . MET A 1 218 ? 17.471 4.417 -8.454 1.00 91.12 218 MET A C 1
ATOM 1782 O O . MET A 1 218 ? 18.083 4.221 -7.407 1.00 91.12 218 MET A O 1
ATOM 1786 N N . ARG A 1 219 ? 17.485 5.617 -9.052 1.00 86.19 219 ARG A N 1
ATOM 1787 C CA . ARG A 1 219 ? 18.278 6.756 -8.543 1.00 86.19 219 ARG A CA 1
ATOM 1788 C C . ARG A 1 219 ? 17.888 7.162 -7.125 1.00 86.19 219 ARG A C 1
ATOM 1790 O O . ARG A 1 219 ? 18.706 7.715 -6.397 1.00 86.19 219 ARG A O 1
ATOM 1797 N N . ALA A 1 220 ? 16.633 6.949 -6.756 1.00 80.44 220 ALA A N 1
ATOM 1798 C CA . ALA A 1 220 ? 16.145 7.249 -5.426 1.00 80.44 220 ALA A CA 1
ATOM 1799 C C . ALA A 1 220 ? 16.637 6.284 -4.359 1.00 80.44 220 ALA A C 1
ATOM 1801 O O . ALA A 1 220 ? 16.917 6.723 -3.251 1.00 80.44 220 ALA A O 1
ATOM 1802 N N . LEU A 1 221 ? 16.752 5.001 -4.703 1.00 85.94 221 LEU A N 1
ATOM 1803 C CA . LEU A 1 221 ? 17.344 4.011 -3.812 1.00 85.94 221 LEU A CA 1
ATOM 1804 C C . LEU A 1 221 ? 18.837 4.304 -3.573 1.00 85.94 221 LEU A C 1
ATOM 1806 O O . LEU A 1 221 ? 19.329 4.081 -2.475 1.00 85.94 221 LEU A O 1
ATOM 1810 N N . GLN A 1 222 ? 19.530 4.863 -4.575 1.00 79.12 222 GLN A N 1
ATOM 1811 C CA . GLN A 1 222 ? 20.977 5.117 -4.544 1.00 79.12 222 GLN A CA 1
ATOM 1812 C C . GLN A 1 222 ? 21.420 6.416 -3.864 1.00 79.12 222 GLN A C 1
ATOM 1814 O O . GLN A 1 222 ? 22.554 6.499 -3.392 1.00 79.12 222 GLN A O 1
ATOM 1819 N N . LYS A 1 223 ? 20.594 7.470 -3.865 1.00 63.78 223 LYS A N 1
ATOM 1820 C CA . LYS A 1 223 ? 20.968 8.725 -3.196 1.00 63.78 223 LYS A CA 1
ATOM 1821 C C . LYS A 1 223 ? 21.052 8.464 -1.696 1.00 63.78 223 LYS A C 1
ATOM 1823 O O . LYS A 1 223 ? 20.056 8.078 -1.093 1.00 63.78 223 LYS A O 1
ATOM 1828 N N . GLU A 1 224 ? 22.246 8.660 -1.132 1.00 50.25 224 GLU A N 1
ATOM 1829 C CA . GLU A 1 224 ? 22.557 8.461 0.285 1.00 50.25 224 GLU A CA 1
ATOM 1830 C C . GLU A 1 224 ? 21.424 8.983 1.180 1.00 50.25 224 GLU A C 1
ATOM 1832 O O . GLU A 1 224 ? 21.251 10.187 1.347 1.00 50.25 224 GLU A O 1
ATOM 1837 N N . LYS A 1 225 ? 20.687 8.026 1.759 1.00 48.69 225 LYS A N 1
ATOM 1838 C CA . LYS A 1 225 ? 19.522 8.165 2.642 1.00 48.69 225 LYS A CA 1
ATOM 1839 C C . LYS A 1 225 ? 18.246 8.628 1.932 1.00 48.69 225 LYS A C 1
ATOM 1841 O O . LYS A 1 225 ? 18.073 9.777 1.556 1.00 48.69 225 LYS A O 1
ATOM 1846 N N . VAL A 1 226 ? 17.261 7.732 1.935 1.00 51.16 226 VAL A N 1
ATOM 1847 C CA . VAL A 1 226 ? 15.831 7.915 1.603 1.00 51.16 226 VAL A CA 1
ATOM 1848 C C . VAL A 1 226 ? 15.128 8.988 2.484 1.00 51.16 226 VAL A C 1
ATOM 1850 O O . VAL A 1 226 ? 13.908 9.117 2.494 1.00 51.16 226 VAL A O 1
ATOM 1853 N N . HIS A 1 227 ? 15.886 9.831 3.191 1.00 45.00 227 HIS A N 1
ATOM 1854 C CA . HIS A 1 227 ? 15.416 10.948 3.997 1.00 45.00 227 HIS A CA 1
ATOM 1855 C C . HIS A 1 227 ? 16.157 12.237 3.643 1.00 45.00 227 HIS A C 1
ATOM 1857 O O . HIS A 1 227 ? 17.382 12.256 3.649 1.00 45.00 227 HIS A O 1
ATOM 1863 N N . ALA A 1 228 ? 15.371 13.311 3.474 1.00 40.69 228 ALA A N 1
ATOM 1864 C CA .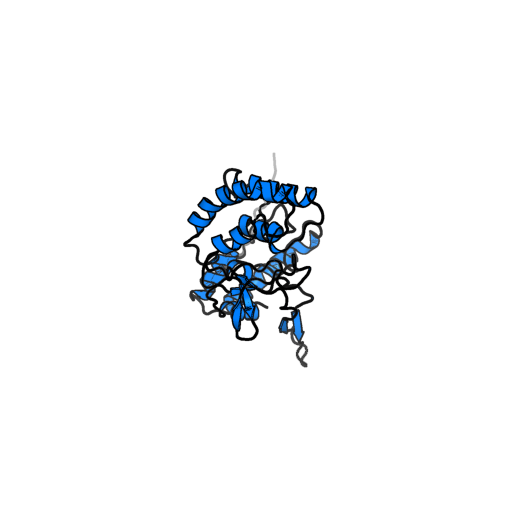 ALA A 1 228 ? 15.790 14.692 3.222 1.00 40.69 228 ALA A CA 1
ATOM 1865 C C . ALA A 1 228 ? 16.445 14.848 1.835 1.00 40.69 228 ALA A C 1
ATOM 1867 O O . ALA A 1 228 ? 17.496 14.315 1.548 1.00 40.69 228 ALA A O 1
ATOM 1868 N N . GLU A 1 229 ? 15.883 15.514 0.836 1.00 37.06 229 GLU A N 1
ATOM 1869 C CA . GLU A 1 229 ? 15.525 16.931 0.871 1.00 37.06 229 GLU A CA 1
ATOM 1870 C C . GLU A 1 229 ? 14.501 17.290 -0.228 1.00 37.06 229 GLU A C 1
ATOM 1872 O O . GLU A 1 229 ? 14.164 18.456 -0.360 1.00 37.06 229 GLU A O 1
ATOM 1877 N N . ASN A 1 230 ? 13.993 16.340 -1.033 1.00 38.94 230 ASN A N 1
ATOM 1878 C CA . ASN A 1 230 ? 13.138 16.658 -2.193 1.00 38.94 230 ASN A CA 1
ATOM 1879 C C . ASN A 1 230 ? 12.188 15.512 -2.629 1.00 38.94 230 ASN A C 1
ATOM 1881 O O . ASN A 1 230 ? 12.458 14.839 -3.625 1.00 38.94 230 ASN A O 1
ATOM 1885 N N . GLY A 1 231 ? 11.051 15.322 -1.946 1.00 44.22 231 GLY A N 1
ATOM 1886 C CA . GLY A 1 231 ? 9.893 14.631 -2.549 1.00 44.22 231 GLY A CA 1
ATOM 1887 C C . GLY A 1 231 ? 9.723 13.133 -2.260 1.00 44.22 231 GLY A C 1
ATOM 1888 O O . GLY A 1 231 ? 9.444 12.356 -3.175 1.00 44.22 231 GLY A O 1
ATOM 1889 N N . TRP A 1 232 ? 9.840 12.726 -0.995 1.00 53.12 232 TRP A N 1
ATOM 1890 C CA . TRP A 1 232 ? 9.482 11.376 -0.533 1.00 53.12 232 TRP A CA 1
ATOM 1891 C C . TRP A 1 232 ? 8.283 11.465 0.407 1.00 53.12 232 TRP A C 1
ATOM 1893 O O . TRP A 1 232 ? 8.425 11.517 1.626 1.00 53.12 232 TRP A O 1
ATOM 1903 N N . ASN A 1 233 ? 7.101 11.578 -0.191 1.00 59.59 233 ASN A N 1
ATOM 1904 C CA . ASN A 1 233 ? 5.876 11.928 0.520 1.00 59.59 233 ASN A CA 1
ATOM 1905 C C . ASN A 1 233 ? 5.211 10.685 1.119 1.00 59.59 233 ASN A C 1
ATOM 1907 O O . ASN A 1 233 ? 5.293 9.595 0.552 1.00 59.59 233 ASN A O 1
ATOM 1911 N N . ALA A 1 234 ? 4.512 10.864 2.241 1.00 60.78 234 ALA A N 1
ATOM 1912 C CA . ALA A 1 234 ? 3.685 9.820 2.849 1.00 60.78 234 ALA A CA 1
ATOM 1913 C C . ALA A 1 234 ? 2.556 9.334 1.921 1.00 60.78 234 ALA A C 1
ATOM 1915 O O . ALA A 1 234 ? 2.067 8.226 2.088 1.00 60.78 234 ALA A O 1
ATOM 1916 N N . TYR A 1 235 ? 2.153 10.160 0.956 1.00 67.69 235 TYR A N 1
ATOM 1917 C CA . TYR A 1 235 ? 1.125 9.887 -0.044 1.00 67.69 235 TYR A CA 1
ATOM 1918 C C . TYR A 1 235 ? 1.342 10.794 -1.276 1.00 67.69 235 TYR A C 1
ATOM 1920 O O . TYR A 1 235 ? 2.067 11.794 -1.173 1.00 67.69 235 TYR A O 1
ATOM 1928 N N . PRO A 1 236 ? 0.801 10.451 -2.462 1.00 63.84 236 PRO A N 1
ATOM 1929 C CA . PRO A 1 236 ? 0.943 11.278 -3.664 1.00 63.84 236 PRO A CA 1
ATOM 1930 C C . PRO A 1 236 ? 0.281 12.656 -3.494 1.00 63.84 236 PRO A C 1
ATOM 1932 O O . PRO A 1 236 ? -0.647 12.804 -2.717 1.00 63.84 236 PRO A O 1
ATOM 1935 N N . GLY A 1 237 ? 0.748 13.668 -4.232 1.00 61.56 237 GLY A N 1
ATOM 1936 C CA . GLY A 1 237 ? 0.064 14.969 -4.324 1.00 61.56 237 GLY A CA 1
ATOM 1937 C C . GLY A 1 237 ? 0.727 16.139 -3.594 1.00 61.56 237 GLY A C 1
ATOM 1938 O O . GLY A 1 237 ? 0.597 17.256 -4.072 1.00 61.56 237 GLY A O 1
ATOM 1939 N N . ARG A 1 238 ? 1.508 15.923 -2.523 1.00 70.31 238 ARG A N 1
ATOM 1940 C CA . ARG A 1 238 ? 2.126 17.029 -1.751 1.00 70.31 238 ARG A CA 1
ATOM 1941 C C . ARG A 1 238 ? 3.650 16.982 -1.689 1.00 70.31 238 ARG A C 1
ATOM 1943 O O . ARG A 1 238 ? 4.194 16.270 -0.852 1.00 70.31 238 ARG A O 1
ATOM 1950 N N . TRP A 1 239 ? 4.356 17.782 -2.491 1.00 60.12 239 TRP A N 1
ATOM 1951 C CA . TRP A 1 239 ? 5.828 17.774 -2.621 1.00 60.12 239 TRP A CA 1
ATOM 1952 C C . TRP A 1 239 ? 6.591 18.085 -1.323 1.00 60.12 239 TRP A C 1
ATOM 1954 O O . TRP A 1 239 ? 7.671 17.544 -1.091 1.00 60.12 239 TRP A O 1
ATOM 1964 N N . ASN A 1 240 ? 6.026 18.944 -0.471 1.00 65.50 240 ASN A N 1
ATOM 1965 C CA . ASN A 1 240 ? 6.628 19.384 0.793 1.00 65.50 240 ASN A CA 1
ATOM 1966 C C . ASN A 1 240 ? 5.868 18.835 2.010 1.00 65.50 240 ASN A C 1
ATOM 1968 O O . ASN A 1 240 ? 5.608 19.572 2.969 1.00 65.50 240 ASN A O 1
ATOM 1972 N N . TYR A 1 241 ? 5.454 17.564 1.959 1.00 67.88 241 TYR A N 1
ATOM 1973 C CA . TYR A 1 241 ? 4.738 16.941 3.068 1.00 67.88 241 TYR A CA 1
ATOM 1974 C C . TYR A 1 241 ? 5.557 17.028 4.362 1.00 67.88 241 TYR A C 1
ATOM 1976 O O . TYR A 1 241 ? 6.730 16.655 4.414 1.00 67.88 241 TYR A O 1
ATOM 1984 N N . LYS A 1 242 ? 4.908 17.508 5.423 1.00 69.31 242 LYS A N 1
ATOM 1985 C CA . LYS A 1 242 ? 5.418 17.440 6.790 1.00 69.31 242 LYS A CA 1
ATOM 1986 C C . LYS A 1 242 ? 4.524 16.470 7.554 1.00 69.31 242 LYS A C 1
ATOM 1988 O O . LYS A 1 242 ? 3.308 16.657 7.481 1.00 69.31 242 LYS A O 1
ATOM 1993 N N . PRO A 1 243 ? 5.090 15.485 8.275 1.00 69.88 243 PRO A N 1
ATOM 1994 C CA . PRO A 1 243 ? 4.317 14.642 9.173 1.00 69.88 243 PRO A CA 1
ATOM 1995 C C . PRO A 1 243 ? 3.430 15.497 10.073 1.00 69.88 243 PRO A C 1
ATOM 1997 O O . PRO A 1 243 ? 3.892 16.489 10.646 1.00 69.88 243 PRO A O 1
ATOM 2000 N N . ASP A 1 244 ? 2.152 15.143 10.154 1.00 69.44 244 ASP A N 1
ATOM 2001 C CA . ASP A 1 244 ? 1.213 15.876 10.989 1.00 69.44 244 ASP A CA 1
ATOM 2002 C C . ASP A 1 244 ? 1.614 15.729 12.467 1.00 69.44 244 ASP A C 1
ATOM 2004 O O . ASP A 1 244 ? 2.120 14.696 12.899 1.00 69.44 244 ASP A O 1
ATOM 2008 N N . SER A 1 245 ? 1.394 16.770 13.274 1.00 62.12 245 SER A N 1
ATOM 2009 C CA . SER A 1 245 ? 1.753 16.777 14.701 1.00 62.12 245 SER A CA 1
ATOM 2010 C C . SER A 1 245 ? 0.807 15.946 15.576 1.00 62.12 245 SER A C 1
ATOM 2012 O O . SER A 1 245 ? 0.811 16.106 16.792 1.00 62.12 245 SER A O 1
ATOM 2014 N N . GLU A 1 246 ? -0.015 15.077 14.978 1.00 58.50 246 GLU A N 1
ATOM 2015 C CA . GLU A 1 246 ? -1.062 14.263 15.634 1.00 58.50 246 GLU A CA 1
ATOM 2016 C C . GLU A 1 246 ? -0.505 13.344 16.734 1.00 58.50 246 GLU A C 1
ATOM 2018 O O . GLU A 1 246 ? -1.262 12.745 17.488 1.00 58.50 246 GLU A O 1
ATOM 2023 N N . PHE A 1 247 ? 0.824 13.258 16.822 1.00 56.00 247 PHE A N 1
ATOM 2024 C CA . PHE A 1 247 ? 1.587 12.331 17.643 1.00 56.00 247 PHE A CA 1
ATOM 2025 C C . PHE A 1 247 ? 2.221 12.959 18.896 1.00 56.00 247 PHE A C 1
ATOM 2027 O O . PHE A 1 247 ? 2.951 12.278 19.615 1.00 56.00 247 PHE A O 1
ATOM 2034 N N . ARG A 1 248 ? 1.970 14.247 19.167 1.00 39.25 248 ARG A N 1
ATOM 2035 C CA . ARG A 1 248 ? 2.281 14.892 20.450 1.00 39.25 248 ARG A CA 1
ATOM 2036 C C . ARG A 1 248 ? 0.972 15.377 21.051 1.00 39.25 248 ARG A C 1
ATOM 2038 O O . ARG A 1 248 ? 0.378 16.323 20.545 1.00 39.25 248 ARG A O 1
ATOM 2045 N N . GLU A 1 249 ? 0.534 14.729 22.121 1.00 42.16 249 GLU A N 1
ATOM 2046 C CA . GLU A 1 249 ? -0.375 15.374 23.059 1.00 42.16 249 GLU A CA 1
ATOM 2047 C C . GLU A 1 249 ? 0.379 16.585 23.622 1.00 42.16 249 GLU A C 1
ATOM 2049 O O . GLU A 1 249 ? 1.270 16.449 24.458 1.00 42.16 249 GLU A O 1
ATOM 2054 N N . GLU A 1 250 ? 0.076 17.779 23.120 1.00 35.69 250 GLU A N 1
ATOM 2055 C CA . GLU A 1 250 ? 0.052 18.911 24.031 1.00 35.69 250 GLU A CA 1
ATOM 2056 C C . GLU A 1 250 ? -1.143 18.624 24.929 1.00 35.69 250 GLU A C 1
ATOM 2058 O O . GLU A 1 250 ? -2.298 18.690 24.512 1.00 35.69 250 GLU A O 1
ATOM 2063 N N . SER A 1 251 ? -0.838 18.167 26.141 1.00 33.81 251 SER A N 1
ATOM 2064 C CA . SER A 1 251 ? -1.721 18.372 27.271 1.00 33.81 251 SER A CA 1
ATOM 2065 C C . SER A 1 251 ? -2.269 19.792 27.165 1.00 33.81 251 SER A C 1
ATOM 2067 O O . SER A 1 251 ? -1.476 20.735 27.126 1.00 33.81 251 SER A O 1
ATOM 2069 N N . ASP A 1 252 ? -3.592 19.928 27.112 1.00 33.88 252 ASP A N 1
ATOM 2070 C CA . ASP A 1 252 ? -4.290 21.154 27.488 1.00 33.88 252 ASP A CA 1
ATOM 2071 C C . ASP A 1 252 ? -3.928 21.454 28.953 1.00 33.88 252 ASP A C 1
ATOM 2073 O O . ASP A 1 252 ? -4.696 21.187 29.875 1.00 33.88 252 ASP A O 1
AT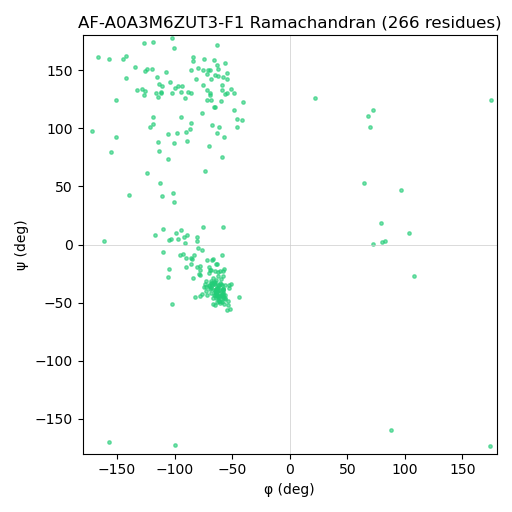OM 2077 N N . ASP A 1 253 ? -2.714 21.946 29.191 1.00 32.34 253 ASP A N 1
ATOM 2078 C CA . ASP A 1 253 ? -2.392 22.662 30.408 1.00 32.34 253 ASP A CA 1
ATOM 2079 C C . ASP A 1 253 ? -2.711 24.118 30.103 1.00 32.34 253 ASP A C 1
ATOM 2081 O O . ASP A 1 253 ? -1.912 24.872 29.538 1.00 32.34 253 ASP A O 1
ATOM 2085 N N . GLY A 1 254 ? -3.971 24.457 30.376 1.00 37.16 254 GLY A N 1
ATOM 2086 C CA . GLY A 1 254 ? -4.477 25.812 30.328 1.00 37.16 254 GLY A CA 1
ATOM 2087 C C . GLY A 1 254 ? -3.647 26.687 31.255 1.00 37.16 254 GLY A C 1
ATOM 2088 O O . GLY A 1 254 ? -3.940 26.819 32.438 1.00 37.16 254 GLY A O 1
ATOM 2089 N N . SER A 1 255 ? -2.617 27.309 30.700 1.00 33.22 255 SER A N 1
ATOM 2090 C CA . SER A 1 255 ? -2.016 28.501 31.266 1.00 33.22 255 SER A CA 1
ATOM 2091 C C . SER A 1 255 ? -2.459 29.658 30.392 1.00 33.22 255 SER A C 1
ATOM 2093 O O . SER A 1 255 ? -1.919 29.940 29.326 1.00 33.22 255 SER A O 1
ATOM 2095 N N . GLU A 1 256 ? -3.536 30.283 30.852 1.00 33.75 256 GLU A N 1
ATOM 2096 C CA . GLU A 1 256 ? -3.869 31.656 30.525 1.00 33.75 256 GLU A CA 1
ATOM 2097 C C . GLU A 1 256 ? -2.596 32.503 30.675 1.00 33.75 256 GLU A C 1
ATOM 2099 O O . GLU A 1 256 ? -2.146 32.776 31.791 1.00 33.75 256 GLU A O 1
ATOM 2104 N N . GLU A 1 257 ? -2.000 32.947 29.565 1.00 32.53 257 GLU A N 1
ATOM 2105 C CA . GLU A 1 257 ? -1.141 34.127 29.616 1.00 32.53 257 GLU A CA 1
ATOM 2106 C C . GLU A 1 257 ? -2.049 35.336 29.848 1.00 32.53 257 GLU A C 1
ATOM 2108 O O . GLU A 1 257 ? -2.518 36.012 28.933 1.00 32.53 257 GLU A O 1
ATOM 2113 N N . SER A 1 258 ? -2.326 35.548 31.134 1.00 34.75 258 SER A N 1
ATOM 2114 C CA . SER A 1 258 ? -2.769 36.796 31.730 1.00 34.75 258 SER A CA 1
ATOM 2115 C C . SER A 1 258 ? -1.911 37.940 31.195 1.00 34.75 258 SER A C 1
ATOM 2117 O O . SER A 1 258 ? -0.784 38.175 31.637 1.00 34.75 258 SER A O 1
ATOM 2119 N N . SER A 1 259 ? -2.471 38.664 30.235 1.00 37.72 259 SER A N 1
ATOM 2120 C CA . SER A 1 259 ? -2.019 39.973 29.806 1.00 37.72 259 SER A CA 1
ATOM 2121 C C . SER A 1 259 ? -2.148 40.964 30.964 1.00 37.72 259 SER A C 1
ATOM 2123 O O . SER A 1 259 ? -3.214 41.544 31.144 1.00 37.72 259 SER A O 1
ATOM 2125 N N . ASP A 1 260 ? -1.065 41.183 31.709 1.00 33.75 260 ASP A N 1
ATOM 2126 C CA . ASP A 1 260 ? -0.943 42.324 32.615 1.00 33.75 260 ASP A CA 1
ATOM 2127 C C . ASP A 1 260 ? 0.239 43.211 32.206 1.00 33.75 260 ASP A C 1
ATOM 2129 O O . ASP A 1 260 ? 1.418 42.898 32.367 1.00 33.75 260 ASP A O 1
ATOM 2133 N N . GLU A 1 261 ? -0.165 44.323 31.595 1.00 37.94 261 GLU A N 1
ATOM 2134 C CA . GLU A 1 261 ? 0.385 45.672 31.659 1.00 37.94 261 GLU A CA 1
ATOM 2135 C C . GLU A 1 261 ? 1.847 45.864 32.094 1.00 37.94 261 GLU A C 1
ATOM 2137 O O . GLU A 1 261 ? 2.229 45.649 33.243 1.00 37.94 261 GLU A O 1
ATOM 2142 N N . ARG A 1 262 ? 2.604 46.564 31.237 1.00 32.38 262 ARG A N 1
ATOM 2143 C CA . ARG A 1 262 ? 3.366 47.740 31.689 1.00 32.38 262 ARG A CA 1
ATOM 2144 C C . ARG A 1 262 ? 3.559 48.759 30.571 1.00 32.38 262 ARG A C 1
ATOM 2146 O O . ARG A 1 262 ? 4.520 48.746 29.809 1.00 32.38 262 ARG A O 1
ATOM 2153 N N . SER A 1 263 ? 2.613 49.692 30.541 1.00 37.78 263 SER A N 1
ATOM 2154 C CA . SER A 1 263 ? 2.833 51.069 30.112 1.00 37.78 263 SER A CA 1
ATOM 2155 C C . SER A 1 263 ? 3.985 51.683 30.915 1.00 37.78 263 SER A C 1
ATOM 2157 O O . SER A 1 263 ? 3.975 51.596 32.142 1.00 37.78 263 SER A O 1
ATOM 2159 N N . SER A 1 264 ? 4.971 52.302 30.257 1.00 38.19 264 SER A N 1
ATOM 2160 C CA . SER A 1 264 ? 5.357 53.702 30.527 1.00 38.19 264 SER A CA 1
ATOM 2161 C C . SER A 1 264 ? 6.600 54.168 29.748 1.00 38.19 264 SER A C 1
ATOM 2163 O O . SER A 1 264 ? 7.699 53.642 29.868 1.00 38.19 264 SER A O 1
ATOM 2165 N N . HIS A 1 265 ? 6.363 55.260 29.019 1.00 36.06 265 HIS A N 1
ATOM 2166 C CA . HIS A 1 265 ? 7.216 56.436 28.826 1.00 36.06 265 HIS A CA 1
ATOM 2167 C C . HIS A 1 265 ? 8.523 56.366 28.020 1.00 36.06 265 HIS A C 1
ATOM 2169 O O . HIS A 1 265 ? 9.617 56.129 28.519 1.00 36.06 265 HIS A O 1
ATOM 2175 N N . SER A 1 266 ? 8.387 56.845 26.779 1.00 36.00 266 SER A N 1
ATOM 2176 C CA . SER A 1 266 ? 9.394 57.651 26.090 1.00 36.00 266 SER A CA 1
ATOM 2177 C C . SER A 1 266 ? 9.513 59.039 26.735 1.00 36.00 266 SER A C 1
ATOM 2179 O O . SER A 1 266 ? 8.503 59.725 26.908 1.00 36.00 266 SER A O 1
ATOM 2181 N N . SER A 1 267 ? 10.739 59.448 27.074 1.00 42.88 267 SER A N 1
ATOM 2182 C CA . SER A 1 267 ? 11.212 60.843 27.081 1.00 42.88 267 SER A CA 1
ATOM 2183 C C . SER A 1 267 ? 12.722 60.889 27.335 1.00 42.88 267 SER A C 1
ATOM 2185 O O . SER A 1 267 ? 13.153 60.844 28.488 1.00 42.88 267 SER A O 1
ATOM 2187 N N . LYS A 1 268 ? 13.511 60.999 26.263 1.00 36.81 268 LYS A N 1
ATOM 2188 C CA . LYS A 1 268 ? 14.512 62.055 26.013 1.00 36.81 268 LYS A CA 1
ATOM 2189 C C . LYS A 1 268 ? 15.297 61.754 24.744 1.00 36.81 268 LYS A C 1
ATOM 2191 O O . LYS A 1 268 ? 15.720 60.592 24.584 1.00 36.81 268 LYS A O 1
#

Sequence (268 aa):
MGEVTANLSRLHFPAIGSLKEHGEVGPLQNYVYDDEPGRNPTGPHHTLKDFMFSFLSADGGQFPAACAVFPAVKEELKPLLAEHAQNPILNPPWRLIHVDFNWQNVLFQQDEFGGPPCLSGVVDWDCSFVGPVYYLYEYPPFIQDDDIEPDRWEANKAARKQYVKSILNSFPEGSEARNEAWECFRQKSAWLNRFTDIFFLRRWNTESSEKIFVERYMRALQKEKVHAENGWNAYPGRWNYKPDSEFREESDDGSEESSDERSSHSSK

InterPro domains:
  IPR002575 Aminoglycoside phosphotransferase [PF01636] (65-135)
  IPR011009 Protein kinase-like domain superfamily [SSF56112] (36-135)
  IPR051678 Aminoglycoside Phosphotransferase Enzymes [PTHR21310] (2-184)